Protein AF-A0A2S2QGH4-F1 (afdb_monomer_lite)

Secondary structure (DSSP, 8-state):
---SSTT---S-----SS--GGGTTTS-------GGGHHHHHHHHTS-B-TTS-BSS---------S--S-TT---SS--------S------------GGGSTTHHHHHHHHHHHHHHHHHTTTSPPPHHHHS--TTS--S-SS-GGGG-TT--------------HHHHHHHHHSSS---------------------TTSHHHHHHHHHHHHHHHHHHHHHHHHHHHHHHHHHHTT--------------HHHHHHHHHHHHHHHHHHHSPPSSHHHHHHHHHHHHHHHHHHHHHHHGGGS---TT-TTGGGS---------------TTS--TT------TT-HHHHHHHHHHHHHHHHHHHHHTTS--

Organism: NCBI:txid143950

Sequence (373 aa):
MANAGKDDNGSQFFFTLGSTPELQSKHTIFGKVAGDTIFNLTKLNETLVDKEDKPVYDQKILKTIVLNNPFPDIKPRIEKKIEKIEKTSKKNESIGVKNFKLLSFGEEAEEDEEELIDAVKVFSGRPKSTHDVLKDPQLSSEPAITDDYLKDDIIPTSSSDLTSKINVDDVRSKLSSNGKNKNVTSKPIHQSNEDDSDDYELGKDLKEDKKRKTEEIRKEIKEIKSQLSKKKKDKIKNQDTDDEPSEPKLPIDPLKQQYLENIKFYSSKKHEILKKGSSREDFSLKLLEQFKSKLHSAMQSKDETKSEEDEDDWKSHPLQFEKKDAVLAKDANKKDDDWFEIYDPRSALNKRKRQLNRTDYKQEVLLTKGNDN

pLDDT: mean 70.18, std 19.01, range [26.45, 96.12]

InterPro domains:
  IPR002130 Cyclophilin-type peptidyl-prolyl cis-trans isomerase domain [PF00160] (1-64)
  IPR002130 Cyclophilin-type peptidyl-prolyl cis-trans isomerase domain [PS50072] (1-66)
  IPR029000 Cyclophilin-like domain superfamily [G3DSA:2.40.100.10] (1-78)
  IPR029000 Cyclophilin-like domain superfamily [SSF50891] (1-84)
  IPR044666 Cyclophilin-type peptidyl-prolyl cis-trans isomerase, cyclophilin A-like [PTHR45625] (1-78)

Radius of gyration: 42.7 Å; chains: 1; bounding box: 105×92×94 Å

Foldseek 3Di:
DDAPAPPRDDPDDDDDPDDDPVCPPPDDDDDDDDPVCVVVVVVVVPADADPVRHGPDDDDDPDDDDPDDPDPPDDDPDDPPPPPPPPDDDPPPVPPPPPLVVPPCSVVVVVVVVVVVVVCVVCPPPDDDPCVVDVDPVDDPDDPDDPPVVPPPDDDDDDDDDDDDDDPVVVVVVVVPPPDDDDDDDDDDDDDDDDDDDDDPPCPVVVVVVVVVVVVVVVVVVVVVVVVVVVVVVVVVVPPDPDDDPDDDDPDDVVVVVVVVVVVVVVVVVVVPDDDDPVVVVVVVVVVVVVVVVLVVLCVCPPDDDDPDDPCPVSNDDDDDDPVPPPPPDPPPDQDPPRDDDDDVPDPVNVVVVVVVVVVVVVVVVVVVVPPD

Structure (mmCIF, N/CA/C/O backbone):
data_AF-A0A2S2QGH4-F1
#
_entry.id   AF-A0A2S2QGH4-F1
#
loop_
_atom_site.group_PDB
_atom_site.id
_atom_site.type_symbol
_atom_site.label_atom_id
_atom_site.label_alt_id
_atom_site.label_comp_id
_atom_site.label_asym_id
_atom_site.label_entity_id
_atom_site.label_seq_id
_atom_site.pdbx_PDB_ins_code
_atom_site.Cartn_x
_atom_site.Cartn_y
_atom_site.Cartn_z
_atom_site.occupancy
_atom_site.B_iso_or_equiv
_atom_site.auth_seq_id
_atom_site.auth_comp_id
_atom_site.auth_asym_id
_atom_site.auth_atom_id
_atom_site.pdbx_PDB_model_num
ATOM 1 N N . MET A 1 1 ? 4.553 4.138 -12.097 1.00 94.75 1 MET A N 1
ATOM 2 C CA . MET A 1 1 ? 5.429 4.099 -10.908 1.00 94.75 1 MET A CA 1
ATOM 3 C C . MET A 1 1 ? 5.929 5.504 -10.661 1.00 94.75 1 MET A C 1
ATOM 5 O O . MET A 1 1 ? 6.256 6.178 -11.635 1.00 94.75 1 MET A O 1
ATOM 9 N N . ALA A 1 2 ? 5.929 5.960 -9.410 1.00 94.56 2 ALA A N 1
ATOM 10 C CA . ALA A 1 2 ? 6.547 7.237 -9.067 1.00 94.56 2 ALA A CA 1
ATOM 11 C C . ALA A 1 2 ? 8.074 7.076 -9.110 1.00 94.56 2 ALA A C 1
ATOM 13 O O . ALA A 1 2 ? 8.586 6.038 -8.692 1.00 94.56 2 ALA A O 1
ATOM 14 N N . ASN A 1 3 ? 8.772 8.074 -9.644 1.00 94.56 3 ASN A N 1
ATOM 15 C CA . ASN A 1 3 ? 10.230 8.130 -9.693 1.00 94.56 3 ASN A CA 1
ATOM 16 C C . ASN A 1 3 ? 10.688 9.594 -9.581 1.00 94.56 3 ASN A C 1
ATOM 18 O O . ASN A 1 3 ? 9.937 10.504 -9.943 1.00 94.56 3 ASN A O 1
ATOM 22 N N . ALA A 1 4 ? 11.902 9.823 -9.078 1.00 93.19 4 ALA A N 1
ATOM 23 C CA . ALA A 1 4 ? 12.548 11.140 -9.100 1.00 93.19 4 ALA A CA 1
ATOM 24 C C . ALA A 1 4 ? 13.576 11.274 -10.242 1.00 93.19 4 ALA A C 1
ATOM 26 O O . ALA A 1 4 ? 14.172 12.332 -10.435 1.00 93.19 4 ALA A O 1
ATOM 27 N N . GLY A 1 5 ? 13.786 10.205 -11.016 1.00 90.56 5 GLY A N 1
ATOM 28 C CA . GLY A 1 5 ? 14.756 10.157 -12.101 1.00 90.56 5 GLY A CA 1
ATOM 29 C C . GLY A 1 5 ? 14.768 8.814 -12.829 1.00 90.56 5 GLY A C 1
ATOM 30 O O . GLY A 1 5 ? 13.886 7.969 -12.654 1.00 90.56 5 GLY A O 1
ATOM 31 N N . LYS A 1 6 ? 15.782 8.626 -13.677 1.00 90.50 6 LYS A N 1
ATOM 32 C CA . LYS A 1 6 ? 15.976 7.381 -14.426 1.00 90.50 6 LYS A CA 1
ATOM 33 C C . LYS A 1 6 ? 16.348 6.247 -13.466 1.00 90.50 6 LYS A C 1
ATOM 35 O O . LYS A 1 6 ? 17.192 6.436 -12.600 1.00 90.50 6 LYS A O 1
ATOM 40 N N . ASP A 1 7 ? 15.714 5.091 -13.647 1.00 90.00 7 ASP A N 1
ATOM 41 C CA . ASP A 1 7 ? 15.959 3.857 -12.884 1.00 90.00 7 ASP A CA 1
ATOM 42 C C . ASP A 1 7 ? 15.712 3.952 -11.359 1.00 90.00 7 ASP A C 1
ATOM 44 O O . ASP A 1 7 ? 16.117 3.075 -10.605 1.00 90.00 7 ASP A O 1
ATOM 48 N N . ASP A 1 8 ? 14.949 4.955 -10.908 1.00 94.75 8 ASP A N 1
ATOM 49 C CA . ASP A 1 8 ? 14.580 5.183 -9.499 1.00 94.75 8 ASP A CA 1
ATOM 50 C C . ASP A 1 8 ? 13.169 4.650 -9.165 1.00 94.75 8 ASP A C 1
ATOM 52 O O . ASP A 1 8 ? 12.333 5.307 -8.543 1.00 94.75 8 ASP A O 1
ATOM 56 N N . ASN A 1 9 ? 12.837 3.457 -9.665 1.00 94.19 9 ASN A N 1
ATOM 57 C CA . ASN A 1 9 ? 11.528 2.849 -9.419 1.00 94.19 9 ASN A CA 1
ATOM 58 C C . ASN A 1 9 ? 11.547 2.060 -8.101 1.00 94.19 9 ASN A C 1
ATOM 60 O O . ASN A 1 9 ? 12.068 0.949 -8.041 1.00 94.19 9 ASN A O 1
ATOM 64 N N . GLY A 1 10 ? 10.946 2.629 -7.055 1.00 93.81 10 GLY A N 1
ATOM 65 C CA . GLY A 1 10 ? 10.771 1.974 -5.756 1.00 93.81 10 GLY A CA 1
ATOM 66 C C . GLY A 1 10 ? 9.433 1.238 -5.619 1.00 93.81 10 GLY A C 1
ATOM 67 O O . GLY A 1 10 ? 8.977 0.537 -6.517 1.00 93.81 10 GLY A O 1
ATOM 68 N N . SER A 1 11 ? 8.778 1.415 -4.469 1.00 95.38 11 SER A N 1
ATOM 69 C CA . SER A 1 11 ? 7.430 0.893 -4.183 1.00 95.38 11 SER A CA 1
ATOM 70 C C . SER A 1 11 ? 6.318 1.935 -4.339 1.00 95.38 11 SER A C 1
ATOM 72 O O . SER A 1 11 ? 5.139 1.592 -4.255 1.00 95.38 11 SER A O 1
ATOM 74 N N . GLN A 1 12 ? 6.675 3.205 -4.547 1.00 96.12 12 GLN A N 1
ATOM 75 C CA . GLN A 1 12 ? 5.719 4.300 -4.661 1.00 96.12 12 GLN A CA 1
ATOM 76 C C . GLN A 1 12 ? 5.034 4.287 -6.033 1.00 96.12 12 GLN A C 1
ATOM 78 O O . GLN A 1 12 ? 5.667 4.172 -7.087 1.00 96.12 12 GLN A O 1
ATOM 83 N N . PHE A 1 13 ? 3.715 4.438 -6.030 1.00 96.00 13 PHE A N 1
ATOM 84 C CA . PHE A 1 13 ? 2.899 4.516 -7.235 1.00 96.00 13 PHE A CA 1
ATOM 85 C C . PHE A 1 13 ? 1.815 5.579 -7.064 1.00 96.00 13 PHE A C 1
ATOM 87 O O . PHE A 1 13 ? 1.496 5.984 -5.950 1.00 96.00 13 PHE A O 1
ATOM 94 N N . PHE A 1 14 ? 1.252 6.019 -8.184 1.00 94.62 14 PHE A N 1
ATOM 95 C CA . PHE A 1 14 ? 0.172 6.996 -8.229 1.00 94.62 14 PHE A CA 1
ATOM 96 C C . PHE A 1 14 ? -0.903 6.534 -9.213 1.00 94.62 14 PHE A C 1
ATOM 98 O O . PHE A 1 14 ? -0.640 5.710 -10.095 1.00 94.62 14 PHE A O 1
ATOM 105 N N . PHE A 1 15 ? -2.108 7.076 -9.056 1.00 94.94 15 PHE A N 1
ATOM 106 C CA . PHE A 1 15 ? -3.214 6.888 -9.986 1.00 94.94 15 PHE A CA 1
ATOM 107 C C . PHE A 1 15 ? -3.358 8.130 -10.858 1.00 94.94 15 PHE A C 1
ATOM 109 O O . PHE A 1 15 ? -3.267 9.254 -10.374 1.00 94.94 15 PHE A O 1
ATOM 116 N N . THR A 1 16 ? -3.602 7.930 -12.147 1.00 94.31 16 THR A N 1
ATOM 117 C CA . THR A 1 16 ? -3.929 9.018 -13.069 1.00 94.31 16 THR A CA 1
ATOM 118 C C . THR A 1 16 ? -5.426 9.288 -13.012 1.00 94.31 16 THR A C 1
ATOM 120 O O . THR A 1 16 ? -6.222 8.394 -13.300 1.00 94.31 16 THR A O 1
ATOM 123 N N . LEU A 1 17 ? -5.806 10.513 -12.658 1.00 91.69 17 LEU A N 1
ATOM 124 C CA . LEU A 1 17 ? -7.207 10.950 -12.609 1.00 91.69 17 LEU A CA 1
ATOM 125 C C . LEU A 1 17 ? -7.717 11.475 -13.960 1.00 91.69 17 LEU A C 1
ATOM 127 O O . LEU A 1 17 ? -8.920 11.573 -14.175 1.00 91.69 17 LEU A O 1
ATOM 131 N N . GLY A 1 18 ? -6.798 11.798 -14.869 1.00 91.69 18 GLY A N 1
ATOM 132 C CA . GLY A 1 18 ? -7.088 12.322 -16.197 1.00 91.69 18 GLY A CA 1
ATOM 133 C C . GLY A 1 18 ? -5.975 11.998 -17.189 1.00 91.69 18 GLY A C 1
ATOM 134 O O . GLY A 1 18 ? -5.052 11.241 -16.884 1.00 91.69 18 GLY A O 1
ATOM 135 N N . SER A 1 19 ? -6.080 12.571 -18.387 1.00 94.50 19 SER A N 1
ATOM 136 C CA . SER A 1 19 ? -5.075 12.416 -19.442 1.00 94.50 19 SER A CA 1
ATOM 137 C C . SER A 1 19 ? -3.825 13.234 -19.119 1.00 94.50 19 SER A C 1
ATOM 139 O O . SER A 1 19 ? -3.913 14.454 -19.018 1.00 94.50 19 SER A O 1
ATOM 141 N N . THR A 1 20 ? -2.674 12.570 -19.014 1.00 94.19 20 THR A N 1
ATOM 142 C CA . THR A 1 20 ? -1.386 13.175 -18.632 1.00 94.19 20 THR A CA 1
ATOM 143 C C . THR A 1 20 ? -0.282 12.849 -19.654 1.00 94.19 20 THR A C 1
ATOM 145 O O . THR A 1 20 ? 0.589 12.005 -19.407 1.00 94.19 20 THR A O 1
ATOM 148 N N . PRO A 1 21 ? -0.301 13.469 -20.852 1.00 94.56 21 PRO A N 1
ATOM 149 C CA . PRO A 1 21 ? 0.701 13.219 -21.895 1.00 94.56 21 PRO A CA 1
ATOM 150 C C . PRO A 1 21 ? 2.137 13.577 -21.470 1.00 94.56 21 PRO A C 1
ATOM 152 O O . PRO A 1 21 ? 3.098 13.011 -21.985 1.00 94.56 21 PRO A O 1
ATOM 155 N N . GLU A 1 22 ? 2.308 14.478 -20.506 1.00 94.56 22 GLU A N 1
ATOM 156 C CA . GLU A 1 22 ? 3.596 14.930 -19.974 1.00 94.56 22 GLU A CA 1
ATOM 157 C C . GLU A 1 22 ? 4.363 13.864 -19.178 1.00 94.56 22 GLU A C 1
ATOM 159 O O . GLU A 1 22 ? 5.584 13.984 -19.006 1.00 94.56 22 GLU A O 1
ATOM 164 N N . LEU A 1 23 ? 3.657 12.831 -18.707 1.00 93.62 23 LEU A N 1
ATOM 165 C CA . LEU A 1 23 ? 4.209 11.699 -17.959 1.00 93.62 23 LEU A CA 1
ATOM 166 C C . LEU A 1 23 ? 4.619 10.536 -18.877 1.00 93.62 23 LEU A C 1
ATOM 168 O O . LEU A 1 23 ? 5.265 9.583 -18.423 1.00 93.62 23 LEU A O 1
ATOM 172 N N . GLN A 1 24 ? 4.278 10.621 -20.167 1.00 91.88 24 GLN A N 1
ATOM 173 C CA . GLN A 1 24 ? 4.574 9.588 -21.149 1.00 91.88 24 GLN A CA 1
ATOM 174 C C . GLN A 1 24 ? 6.086 9.392 -21.294 1.00 91.88 24 GLN A C 1
ATOM 176 O O . GLN A 1 24 ? 6.861 10.348 -21.321 1.00 91.88 24 GLN A O 1
ATOM 181 N N . SER A 1 25 ? 6.511 8.129 -21.363 1.00 91.94 25 SER A N 1
ATOM 182 C CA . SER A 1 25 ? 7.923 7.718 -21.453 1.00 91.94 25 SER A CA 1
ATOM 183 C C . SER A 1 25 ? 8.813 8.117 -20.263 1.00 91.94 25 SER A C 1
ATOM 185 O O . SER A 1 25 ? 10.014 7.857 -20.302 1.00 91.94 25 SER A O 1
ATOM 187 N N . LYS A 1 26 ? 8.255 8.706 -19.195 1.00 92.94 26 LYS A N 1
ATOM 188 C CA . LYS A 1 26 ? 8.980 9.035 -17.953 1.00 92.94 26 LYS A CA 1
ATOM 189 C C . LYS A 1 26 ? 8.671 8.062 -16.823 1.00 92.94 26 LYS A C 1
ATOM 191 O O . LYS A 1 26 ? 9.571 7.659 -16.092 1.00 92.94 26 LYS A O 1
ATOM 196 N N . HIS A 1 27 ? 7.405 7.671 -16.697 1.00 94.69 27 HIS A N 1
ATOM 197 C CA . HIS A 1 27 ? 6.932 6.778 -15.644 1.00 94.69 27 HIS A CA 1
ATOM 198 C C . HIS A 1 27 ? 6.470 5.441 -16.223 1.00 94.69 27 HIS A C 1
ATOM 200 O O . HIS A 1 27 ? 5.746 5.391 -17.216 1.00 94.69 27 HIS A O 1
ATOM 206 N N . THR A 1 28 ? 6.833 4.340 -15.565 1.00 94.81 28 THR A N 1
ATOM 207 C CA . THR A 1 28 ? 6.416 2.997 -15.991 1.00 94.81 28 THR A CA 1
ATOM 208 C C . THR A 1 28 ? 4.947 2.743 -15.655 1.00 94.81 28 THR A C 1
ATOM 210 O O . THR A 1 28 ? 4.549 2.820 -14.486 1.00 94.81 28 THR A O 1
ATOM 213 N N . ILE A 1 29 ? 4.149 2.390 -16.664 1.00 94.94 29 ILE A N 1
ATOM 214 C CA . ILE A 1 29 ? 2.755 1.955 -16.511 1.00 94.94 29 ILE A CA 1
ATOM 215 C C . ILE A 1 29 ? 2.744 0.434 -16.328 1.00 94.94 29 ILE A C 1
ATOM 217 O O . ILE A 1 29 ? 3.241 -0.291 -17.183 1.00 94.94 29 ILE A O 1
ATOM 221 N N . PHE A 1 30 ? 2.179 -0.049 -15.218 1.00 94.75 30 PHE A N 1
ATOM 222 C CA . PHE A 1 30 ? 2.146 -1.483 -14.883 1.00 94.75 30 PHE A CA 1
ATOM 223 C C . PHE A 1 30 ? 0.729 -2.065 -14.774 1.00 94.75 30 PHE A C 1
ATOM 225 O O . PHE A 1 30 ? 0.571 -3.271 -14.609 1.00 94.75 30 PHE A O 1
ATOM 232 N N . GLY A 1 31 ? -0.316 -1.240 -14.854 1.00 94.81 31 GLY A N 1
ATOM 233 C CA . GLY A 1 31 ? -1.688 -1.713 -14.719 1.00 94.81 31 GLY A CA 1
ATOM 234 C C . GLY A 1 31 ? -2.727 -0.629 -14.967 1.00 94.81 31 GLY A C 1
ATOM 235 O O . GLY A 1 31 ? -2.404 0.551 -15.081 1.00 94.81 31 GLY A O 1
ATOM 236 N N . LYS A 1 32 ? -3.988 -1.059 -15.040 1.00 95.12 32 LYS A N 1
ATOM 237 C CA . LYS A 1 32 ? -5.173 -0.204 -15.149 1.00 95.12 32 LYS A CA 1
ATOM 238 C C . LYS A 1 32 ? -6.206 -0.626 -14.112 1.00 95.12 32 LYS A C 1
ATOM 240 O O . LYS A 1 32 ? -6.274 -1.801 -13.753 1.00 95.12 32 LYS A O 1
ATOM 245 N N . VAL A 1 33 ? -7.011 0.322 -13.652 1.00 94.69 33 VAL A N 1
ATOM 246 C CA . VAL A 1 33 ? -8.122 0.036 -12.738 1.00 94.69 33 VAL A CA 1
ATOM 247 C C . VAL A 1 33 ? -9.325 -0.472 -13.534 1.00 94.69 33 VAL A C 1
ATOM 249 O O . VAL A 1 33 ? -9.545 -0.057 -14.673 1.00 94.69 33 VAL A O 1
ATOM 252 N N . ALA A 1 34 ? -10.061 -1.427 -12.965 1.00 94.25 34 ALA A N 1
ATOM 253 C CA . ALA A 1 34 ? -11.263 -1.974 -13.585 1.00 94.25 34 ALA A CA 1
ATOM 254 C C . ALA A 1 34 ? -12.388 -0.926 -13.608 1.00 94.25 34 ALA A C 1
ATOM 256 O O . ALA A 1 34 ? -12.494 -0.110 -12.694 1.00 94.25 34 ALA A O 1
ATOM 257 N N . GLY A 1 35 ? -13.239 -0.968 -14.639 1.00 91.50 35 GLY A N 1
ATOM 258 C CA . GLY A 1 35 ? -14.317 0.011 -14.822 1.00 91.50 35 GLY A CA 1
ATOM 259 C C . GLY A 1 35 ? -15.245 0.106 -13.610 1.00 91.50 35 GLY A C 1
ATOM 260 O O . GLY A 1 35 ? -15.511 1.201 -13.128 1.00 91.50 35 GLY A O 1
ATOM 261 N N . ASP A 1 36 ? -15.635 -1.033 -13.041 1.00 94.25 36 ASP A N 1
ATOM 262 C CA . ASP A 1 36 ? -16.585 -1.086 -11.922 1.00 94.25 36 ASP A CA 1
ATOM 263 C C . ASP A 1 36 ? -16.054 -0.424 -10.639 1.00 94.25 36 ASP A C 1
ATOM 265 O O . ASP A 1 36 ? -16.826 0.045 -9.805 1.00 94.25 36 ASP A O 1
ATOM 269 N N . THR A 1 37 ? -14.728 -0.356 -10.467 1.00 94.50 37 THR A N 1
ATOM 270 C CA . THR A 1 37 ? -14.084 0.203 -9.268 1.00 94.50 37 THR A CA 1
ATOM 271 C C . THR A 1 37 ? -13.515 1.604 -9.475 1.00 94.50 37 THR A C 1
ATOM 273 O O . THR A 1 37 ? -12.946 2.166 -8.536 1.00 94.50 37 THR A O 1
ATOM 276 N N . ILE A 1 38 ? -13.701 2.210 -10.653 1.00 94.12 38 ILE A N 1
ATOM 277 C CA . ILE A 1 38 ? -13.136 3.527 -10.974 1.00 94.12 38 ILE A CA 1
ATOM 278 C C . ILE A 1 38 ? -13.708 4.649 -10.100 1.00 94.12 38 ILE A C 1
ATOM 280 O O . ILE A 1 38 ? -12.975 5.543 -9.687 1.00 94.12 38 ILE A O 1
ATOM 284 N N . PHE A 1 39 ? -14.985 4.554 -9.719 1.00 93.75 39 PHE A N 1
ATOM 285 C CA . PHE A 1 39 ? -15.646 5.538 -8.857 1.00 93.75 39 PHE A CA 1
ATOM 286 C C . PHE A 1 39 ? -14.995 5.648 -7.473 1.00 93.75 39 PHE A C 1
ATOM 288 O O . PHE A 1 39 ? -15.009 6.716 -6.862 1.00 93.75 39 PHE A O 1
ATOM 295 N N . ASN A 1 40 ? -14.367 4.571 -6.986 1.00 93.25 40 ASN A N 1
ATOM 296 C CA . ASN A 1 40 ? -13.628 4.611 -5.727 1.00 93.25 40 ASN A CA 1
ATOM 297 C C . ASN A 1 40 ? -12.406 5.532 -5.829 1.00 93.25 40 ASN A C 1
ATOM 299 O O . ASN A 1 40 ? -12.097 6.216 -4.860 1.00 93.25 40 ASN A O 1
ATOM 303 N N . LEU A 1 41 ? -11.743 5.595 -6.990 1.00 92.44 41 LEU A N 1
ATOM 304 C CA . LEU A 1 41 ? -10.639 6.531 -7.217 1.00 92.44 41 LEU A CA 1
ATOM 305 C C . LEU A 1 41 ? -11.128 7.977 -7.273 1.00 92.44 41 LEU A C 1
ATOM 307 O O . LEU A 1 41 ? -10.509 8.845 -6.667 1.00 92.44 41 LEU A O 1
ATOM 311 N N . THR A 1 42 ? -12.251 8.236 -7.947 1.00 91.81 42 THR A N 1
ATOM 312 C CA . THR A 1 42 ? -12.860 9.574 -7.978 1.00 91.81 42 THR A CA 1
ATOM 313 C C . THR A 1 42 ? -13.174 10.057 -6.564 1.00 91.81 42 THR A C 1
ATOM 315 O O . THR A 1 42 ? -12.835 11.179 -6.207 1.00 91.81 42 THR A O 1
ATOM 318 N N . LYS A 1 43 ? -13.698 9.172 -5.711 1.00 91.94 43 LYS A N 1
ATOM 319 C CA . LYS A 1 43 ? -13.951 9.475 -4.300 1.00 91.94 43 LYS A CA 1
ATOM 320 C C . LYS A 1 43 ? -12.676 9.763 -3.495 1.00 91.94 43 LYS A C 1
ATOM 322 O O . LYS A 1 43 ? -12.722 10.570 -2.572 1.00 91.94 43 LYS A O 1
ATOM 327 N N . LEU A 1 44 ? -11.547 9.123 -3.817 1.00 91.06 44 LEU A N 1
ATOM 328 C CA . LEU A 1 44 ? -10.258 9.445 -3.184 1.00 91.06 44 LEU A CA 1
ATOM 329 C C . LEU A 1 44 ? -9.761 10.843 -3.580 1.00 91.06 44 LEU A C 1
ATOM 331 O O . LEU A 1 44 ? -9.080 11.476 -2.782 1.00 91.06 44 LEU A O 1
ATOM 335 N N . ASN A 1 45 ? -10.119 11.331 -4.771 1.00 90.00 45 ASN A N 1
ATOM 336 C CA . ASN A 1 45 ? -9.767 12.676 -5.230 1.00 90.00 45 ASN A CA 1
ATOM 337 C C . ASN A 1 45 ? -10.607 13.782 -4.565 1.00 90.00 45 ASN A C 1
ATOM 339 O O . ASN A 1 45 ? -10.138 14.898 -4.394 1.00 90.00 45 ASN A O 1
ATOM 343 N N . GLU A 1 46 ? -11.843 13.486 -4.162 1.00 90.69 46 GLU A N 1
ATOM 344 C CA . GLU A 1 46 ? -12.759 14.459 -3.541 1.00 90.69 46 GLU A CA 1
ATOM 345 C C . GLU A 1 46 ? -12.413 14.810 -2.080 1.00 90.69 46 GLU A C 1
ATOM 347 O O . GLU A 1 46 ? -13.154 15.536 -1.415 1.00 90.69 46 GLU A O 1
ATOM 352 N N . THR A 1 47 ? -11.312 14.293 -1.530 1.00 89.94 47 THR A N 1
ATOM 353 C CA . THR A 1 47 ? -10.928 14.603 -0.150 1.00 89.94 47 THR A CA 1
ATOM 354 C C . THR A 1 47 ? -10.333 15.990 0.002 1.00 89.94 47 THR A C 1
ATOM 356 O O . THR A 1 47 ? -9.642 16.482 -0.879 1.00 89.94 47 THR A O 1
ATOM 359 N N . LEU A 1 48 ? -10.558 16.600 1.168 1.00 92.75 48 LEU A N 1
ATOM 360 C CA . LEU A 1 48 ? -9.952 17.879 1.529 1.00 92.75 48 LEU A CA 1
ATOM 361 C C . LEU A 1 48 ? -8.431 17.737 1.635 1.00 92.75 48 LEU A C 1
ATOM 363 O O . LEU A 1 48 ? -7.940 16.824 2.305 1.00 92.75 48 LEU A O 1
ATOM 367 N N . VAL A 1 49 ? -7.712 18.661 1.006 1.00 93.69 49 VAL A N 1
ATOM 368 C CA . VAL A 1 49 ? -6.250 18.677 0.902 1.00 93.69 49 VAL A CA 1
ATOM 369 C C . VAL A 1 49 ? -5.705 19.952 1.555 1.00 93.69 49 VAL A C 1
ATOM 371 O O . VAL A 1 49 ? -6.355 20.998 1.517 1.00 93.69 49 VAL A O 1
ATOM 374 N N . ASP A 1 50 ? -4.547 19.849 2.201 1.00 92.62 50 ASP A N 1
ATOM 375 C CA . ASP A 1 50 ? -3.812 20.971 2.792 1.00 92.62 50 ASP A CA 1
ATOM 376 C C . ASP A 1 50 ? -2.906 21.673 1.754 1.00 92.62 50 ASP A C 1
ATOM 378 O O . ASP A 1 50 ? -2.830 21.275 0.595 1.00 92.62 50 ASP A O 1
ATOM 382 N N . LYS A 1 51 ? -2.179 22.717 2.160 1.00 93.25 51 LYS A N 1
ATOM 383 C CA . LYS A 1 51 ? -1.293 23.520 1.294 1.00 93.25 51 LYS A CA 1
ATOM 384 C C . LYS A 1 51 ? -0.111 22.753 0.689 1.00 93.25 51 LYS A C 1
ATOM 386 O O . LYS A 1 51 ? 0.499 23.250 -0.250 1.00 93.25 51 LYS A O 1
ATOM 391 N N . GLU A 1 52 ? 0.225 21.588 1.234 1.00 92.94 52 GLU A N 1
ATOM 392 C CA . GLU A 1 52 ? 1.319 20.718 0.770 1.00 92.94 52 GLU A CA 1
ATOM 393 C C . GLU A 1 52 ? 0.810 19.532 -0.072 1.00 92.94 52 GLU A C 1
ATOM 395 O O . GLU A 1 52 ? 1.462 18.493 -0.140 1.00 92.94 52 GLU A O 1
ATOM 400 N N . ASP A 1 53 ? -0.390 19.640 -0.652 1.00 89.12 53 ASP A N 1
ATOM 401 C CA . ASP A 1 53 ? -1.051 18.575 -1.421 1.00 89.12 53 ASP A CA 1
ATOM 402 C C . ASP A 1 53 ? -1.276 17.266 -0.634 1.00 89.12 53 ASP A C 1
ATOM 404 O O . ASP A 1 53 ? -1.489 16.186 -1.193 1.00 89.12 53 ASP A O 1
ATOM 408 N N . LYS A 1 54 ? -1.277 17.355 0.702 1.00 92.19 54 LYS A N 1
ATOM 409 C CA . LYS A 1 54 ? -1.540 16.229 1.599 1.00 92.19 54 LYS A CA 1
ATOM 410 C C . LYS A 1 54 ? -3.007 16.210 2.045 1.00 92.19 54 LYS A C 1
ATOM 412 O O . LYS A 1 54 ? -3.502 17.238 2.510 1.00 92.19 54 LYS A O 1
ATOM 417 N N . PRO A 1 55 ? -3.714 15.067 1.972 1.00 93.75 55 PRO A N 1
ATOM 418 C CA . PRO A 1 55 ? -5.072 14.964 2.493 1.00 93.75 55 PRO A CA 1
ATOM 419 C C . PRO A 1 55 ? -5.140 15.308 3.985 1.00 93.75 55 PRO A C 1
ATOM 421 O O . PRO A 1 55 ? -4.335 14.824 4.778 1.00 93.75 55 PRO A O 1
ATOM 424 N N . VAL A 1 56 ? -6.148 16.086 4.388 1.00 93.44 56 VAL A N 1
ATOM 425 C CA . VAL A 1 56 ? -6.435 16.377 5.808 1.00 93.44 56 VAL A CA 1
ATOM 426 C C . VAL A 1 56 ? -6.750 15.083 6.566 1.00 93.44 56 VAL A C 1
ATOM 428 O O . VAL A 1 56 ? -6.399 14.926 7.735 1.00 93.44 56 VAL A O 1
ATOM 431 N N . TYR A 1 57 ? -7.398 14.139 5.880 1.00 91.69 57 TYR A N 1
ATOM 432 C CA . TYR A 1 57 ? -7.686 12.803 6.385 1.00 91.69 57 TYR A CA 1
ATOM 433 C C . TYR A 1 57 ? -6.951 11.756 5.550 1.00 91.69 57 TYR A C 1
ATOM 435 O O . TYR A 1 57 ? -7.317 11.490 4.405 1.00 91.69 57 TYR A O 1
ATOM 443 N N . ASP A 1 58 ? -5.936 11.136 6.151 1.00 89.94 58 ASP A N 1
ATOM 444 C CA . ASP A 1 58 ? -5.099 10.139 5.487 1.00 89.94 58 ASP A CA 1
ATOM 445 C C . ASP A 1 58 ? -5.901 8.894 5.068 1.00 89.94 58 ASP A C 1
ATOM 447 O O . ASP A 1 58 ? -6.501 8.190 5.889 1.00 89.94 58 ASP A O 1
ATOM 451 N N . GLN A 1 59 ? -5.838 8.567 3.779 1.00 90.88 59 GLN A N 1
ATOM 452 C CA . GLN A 1 59 ? -6.411 7.352 3.205 1.00 90.88 59 GLN A CA 1
ATOM 453 C C . GLN A 1 59 ? -5.393 6.209 3.306 1.00 90.88 59 GLN A C 1
ATOM 455 O O . GLN A 1 59 ? -4.234 6.357 2.922 1.00 90.88 59 GLN A O 1
ATOM 460 N N . LYS A 1 60 ? -5.812 5.046 3.819 1.00 94.00 60 LYS A N 1
ATOM 461 C CA . LYS A 1 60 ? -4.919 3.897 4.050 1.00 94.00 60 LYS A CA 1
ATOM 462 C C . LYS A 1 60 ? -5.390 2.658 3.302 1.00 94.00 60 LYS A C 1
ATOM 464 O O . LYS A 1 60 ? -6.574 2.327 3.305 1.00 94.00 60 LYS A O 1
ATOM 469 N N . ILE A 1 61 ? -4.439 1.924 2.727 1.00 95.25 61 ILE A N 1
ATOM 470 C CA . ILE A 1 61 ? -4.686 0.599 2.152 1.00 95.25 61 ILE A CA 1
ATOM 471 C C . ILE A 1 61 ? -4.732 -0.411 3.300 1.00 95.25 61 ILE A C 1
ATOM 473 O O . ILE A 1 61 ? -3.725 -0.660 3.957 1.00 95.25 61 ILE A O 1
ATOM 477 N N . LEU A 1 62 ? -5.907 -0.988 3.551 1.00 94.44 62 LEU A N 1
ATOM 478 C CA . LEU A 1 62 ? -6.109 -1.917 4.669 1.00 94.44 62 LEU A CA 1
ATOM 479 C C . LEU A 1 62 ? -5.613 -3.331 4.353 1.00 94.44 62 LEU A C 1
ATOM 481 O O . LEU A 1 62 ? -4.978 -3.983 5.179 1.00 94.44 62 LEU A O 1
ATOM 485 N N . LYS A 1 63 ? -5.932 -3.824 3.155 1.00 95.12 63 LYS A N 1
ATOM 486 C CA . LYS A 1 63 ? -5.638 -5.190 2.726 1.00 95.12 63 LYS A CA 1
ATOM 487 C C . LYS A 1 63 ? -5.450 -5.230 1.217 1.00 95.12 63 LYS A C 1
ATOM 489 O O . LYS A 1 63 ? -6.173 -4.561 0.485 1.00 95.12 63 LYS A O 1
ATOM 494 N N . THR A 1 64 ? -4.521 -6.063 0.768 1.00 94.38 64 THR A N 1
ATOM 495 C CA . THR A 1 64 ? -4.296 -6.373 -0.644 1.00 94.38 64 THR A CA 1
ATOM 496 C C . THR A 1 64 ? -4.561 -7.855 -0.887 1.00 94.38 64 THR A C 1
ATOM 498 O O . THR A 1 64 ? -4.265 -8.702 -0.042 1.00 94.38 64 THR A O 1
ATOM 501 N N . ILE A 1 65 ? -5.185 -8.171 -2.020 1.00 94.44 65 ILE A N 1
ATOM 502 C CA . ILE A 1 65 ? -5.483 -9.541 -2.447 1.00 94.44 65 ILE A CA 1
ATOM 503 C C . ILE A 1 65 ? -5.050 -9.649 -3.904 1.00 94.44 65 ILE A C 1
ATOM 505 O O . ILE A 1 65 ? -5.478 -8.851 -4.736 1.00 94.44 65 ILE A O 1
ATOM 509 N N . VAL A 1 66 ? -4.193 -10.623 -4.203 1.00 94.31 66 VAL A N 1
ATOM 510 C CA . VAL A 1 66 ? -3.794 -10.940 -5.577 1.00 94.31 66 VAL A CA 1
ATOM 511 C C . VAL A 1 66 ? -4.794 -11.955 -6.116 1.00 94.31 66 VAL A C 1
ATOM 513 O O . VAL A 1 66 ? -4.846 -13.077 -5.623 1.00 94.31 66 VAL A O 1
ATOM 516 N N . LEU A 1 67 ? -5.621 -11.547 -7.081 1.00 93.38 67 LEU A N 1
ATOM 517 C CA . LEU A 1 67 ? -6.659 -12.414 -7.655 1.00 93.38 67 LEU A CA 1
ATOM 518 C C . LEU A 1 67 ? -6.063 -13.488 -8.568 1.00 93.38 67 LEU A C 1
ATOM 520 O O . LEU A 1 67 ? -6.445 -14.649 -8.495 1.00 93.38 67 LEU A O 1
ATOM 524 N N . ASN A 1 68 ? -5.118 -13.088 -9.418 1.00 94.31 68 ASN A N 1
ATOM 525 C CA . ASN A 1 68 ? -4.416 -13.971 -10.335 1.00 94.31 68 ASN A CA 1
ATOM 526 C C . ASN A 1 68 ? -2.930 -13.602 -10.330 1.00 94.31 68 ASN A C 1
ATOM 528 O O . ASN A 1 68 ? -2.585 -12.466 -10.661 1.00 94.31 68 ASN A O 1
ATOM 532 N N . ASN A 1 69 ? -2.068 -14.534 -9.919 1.00 94.75 69 ASN A N 1
ATOM 533 C CA . ASN A 1 69 ? -0.621 -14.342 -9.929 1.00 94.75 69 ASN A CA 1
ATOM 534 C C . ASN A 1 69 ? -0.014 -15.059 -11.152 1.00 94.75 69 ASN A C 1
ATOM 536 O O . ASN A 1 69 ? 0.040 -16.288 -11.145 1.00 94.75 69 ASN A O 1
ATOM 540 N N . PRO A 1 70 ? 0.463 -14.330 -12.179 1.00 95.56 70 PRO A N 1
ATOM 541 C CA . PRO A 1 70 ? 1.066 -14.939 -13.364 1.00 95.56 70 PRO A CA 1
ATOM 542 C C . PRO A 1 70 ? 2.486 -15.479 -13.123 1.00 95.56 70 PRO A C 1
ATOM 544 O O . PRO A 1 70 ? 3.005 -16.198 -13.972 1.00 95.56 70 PRO A O 1
ATOM 547 N N . PHE A 1 71 ? 3.118 -15.144 -11.994 1.00 94.56 71 PHE A N 1
ATOM 548 C CA . PHE A 1 71 ? 4.497 -15.522 -11.688 1.00 94.56 71 PHE A CA 1
ATOM 549 C C . PHE A 1 71 ? 4.541 -16.563 -10.556 1.00 94.56 71 PHE A C 1
ATOM 551 O O . PHE A 1 71 ? 4.302 -16.219 -9.392 1.00 94.56 71 PHE A O 1
ATOM 558 N N . PRO A 1 72 ? 4.832 -17.841 -10.865 1.00 92.00 72 PRO A N 1
ATOM 559 C CA . PRO A 1 72 ? 4.828 -18.921 -9.874 1.00 92.00 72 PRO A CA 1
ATOM 560 C C . PRO A 1 72 ? 6.045 -18.903 -8.932 1.00 92.00 72 PRO A C 1
ATOM 562 O O . PRO A 1 72 ? 6.040 -19.565 -7.899 1.00 92.00 72 PRO A O 1
ATOM 565 N N . ASP A 1 73 ? 7.093 -18.166 -9.280 1.00 94.44 73 ASP A N 1
ATOM 566 C CA . ASP A 1 73 ? 8.384 -18.106 -8.595 1.00 94.44 73 ASP A CA 1
ATOM 567 C C . ASP A 1 73 ? 8.501 -16.958 -7.577 1.00 94.44 73 ASP A C 1
ATOM 569 O O . ASP A 1 73 ? 9.449 -16.930 -6.788 1.00 94.44 73 ASP A O 1
ATOM 573 N N . ILE A 1 74 ? 7.533 -16.035 -7.533 1.00 92.38 74 ILE A N 1
ATOM 574 C CA . ILE A 1 74 ? 7.518 -14.943 -6.554 1.00 92.38 74 ILE A CA 1
ATOM 575 C C . ILE A 1 74 ? 7.260 -15.507 -5.155 1.00 92.38 74 ILE A C 1
ATOM 577 O O . ILE A 1 74 ? 6.142 -15.895 -4.810 1.00 92.38 74 ILE A O 1
ATOM 581 N N . LYS A 1 75 ? 8.295 -15.483 -4.312 1.00 89.69 75 LYS A N 1
ATOM 582 C CA . LYS A 1 75 ? 8.202 -15.820 -2.887 1.00 89.69 75 LYS A CA 1
ATOM 583 C C . LYS A 1 75 ? 8.230 -14.543 -2.037 1.00 89.69 75 LYS A C 1
ATOM 585 O O . LYS A 1 75 ? 9.136 -13.723 -2.211 1.00 89.69 75 LYS A O 1
ATOM 590 N N . PRO A 1 76 ? 7.263 -14.330 -1.123 1.00 90.75 76 PRO A N 1
ATOM 591 C CA . PRO A 1 76 ? 7.283 -13.174 -0.236 1.00 90.75 76 PRO A CA 1
ATOM 592 C C . PRO A 1 76 ? 8.498 -13.245 0.696 1.00 90.75 76 PRO A C 1
ATOM 594 O O . PRO A 1 76 ? 8.773 -14.283 1.286 1.00 90.75 76 PRO A O 1
ATOM 597 N N . ARG A 1 77 ? 9.209 -12.122 0.861 1.00 89.12 77 ARG A N 1
ATOM 598 C CA . ARG A 1 77 ? 10.427 -12.048 1.694 1.00 89.12 77 ARG A CA 1
ATOM 599 C C . ARG A 1 77 ? 10.182 -12.448 3.154 1.00 89.12 77 ARG A C 1
ATOM 601 O O . ARG A 1 77 ? 11.070 -12.989 3.797 1.00 89.12 77 ARG A O 1
ATOM 608 N N . ILE A 1 78 ? 9.000 -12.133 3.675 1.00 83.88 78 ILE A N 1
ATOM 609 C CA . ILE A 1 78 ? 8.575 -12.501 5.023 1.00 83.88 78 ILE A CA 1
ATOM 610 C C . ILE A 1 78 ? 7.323 -13.348 4.854 1.00 83.88 78 ILE A C 1
ATOM 612 O O . ILE A 1 78 ? 6.267 -12.837 4.468 1.00 83.88 78 ILE A O 1
ATOM 616 N N . GLU A 1 79 ? 7.438 -14.638 5.145 1.00 73.12 79 GLU A N 1
ATOM 617 C CA . GLU A 1 79 ? 6.280 -15.500 5.324 1.00 73.12 79 GLU A CA 1
ATOM 618 C C . GLU A 1 79 ? 5.564 -15.021 6.584 1.00 73.12 79 GLU A C 1
ATOM 620 O O . GLU A 1 79 ? 5.960 -15.318 7.712 1.00 73.12 79 GLU A O 1
ATOM 625 N N . LYS A 1 80 ? 4.524 -14.198 6.411 1.00 67.25 80 LYS A N 1
ATOM 626 C CA . LYS A 1 80 ? 3.602 -13.931 7.510 1.00 67.25 80 LYS A CA 1
ATOM 627 C C . LYS A 1 80 ? 3.079 -15.298 7.931 1.00 67.25 80 LYS A C 1
ATOM 629 O O . LYS A 1 80 ? 2.351 -15.917 7.159 1.00 67.25 80 LYS A O 1
ATOM 634 N N . LYS A 1 81 ? 3.457 -15.767 9.125 1.00 56.84 81 LYS A N 1
ATOM 635 C CA . LYS A 1 81 ? 2.757 -16.861 9.796 1.00 56.84 81 LYS A CA 1
ATOM 636 C C . LYS A 1 81 ? 1.315 -16.398 9.925 1.00 56.84 81 LYS A C 1
ATOM 638 O O . LYS A 1 81 ? 0.979 -15.599 10.793 1.00 56.84 81 LYS A O 1
ATOM 643 N N . ILE A 1 82 ? 0.487 -16.803 8.969 1.00 58.41 82 ILE A N 1
ATOM 644 C CA . ILE A 1 82 ? -0.951 -16.665 9.075 1.00 58.41 82 ILE A CA 1
ATOM 645 C C . ILE A 1 82 ? -1.300 -17.689 10.141 1.00 58.41 82 ILE A C 1
ATOM 647 O O . ILE A 1 82 ? -1.504 -18.864 9.842 1.00 58.41 82 ILE A O 1
ATOM 651 N N . GLU A 1 83 ? -1.300 -17.259 11.401 1.00 55.12 83 GLU A N 1
ATOM 652 C CA . GLU A 1 83 ? -2.142 -17.907 12.387 1.00 55.12 83 GLU A CA 1
ATOM 653 C C . GLU A 1 83 ? -3.524 -17.926 11.750 1.00 55.12 83 GLU A C 1
ATOM 655 O O . GLU A 1 83 ? -4.132 -16.882 11.487 1.00 55.12 83 GLU A O 1
ATOM 660 N N . LYS A 1 84 ? -3.955 -19.122 11.349 1.00 45.00 84 LYS A N 1
ATOM 661 C CA . LYS A 1 84 ? -5.322 -19.356 10.934 1.00 45.00 84 LYS A CA 1
ATOM 662 C C . LYS A 1 84 ? -6.164 -18.987 12.146 1.00 45.00 84 LYS A C 1
ATOM 664 O O . LYS A 1 84 ? -6.375 -19.799 13.036 1.00 45.00 84 LYS A O 1
ATOM 669 N N . ILE A 1 85 ? -6.635 -17.746 12.180 1.00 47.66 85 ILE A N 1
ATOM 670 C CA . ILE A 1 85 ? -7.827 -17.376 12.925 1.00 47.66 85 ILE A CA 1
ATOM 671 C C . ILE A 1 85 ? -8.950 -18.065 12.158 1.00 47.66 85 ILE A C 1
ATOM 673 O O . ILE A 1 85 ? -9.614 -17.479 11.299 1.00 47.66 85 ILE A O 1
ATOM 677 N N . GLU A 1 86 ? -9.072 -19.371 12.379 1.00 43.53 86 GLU A N 1
ATOM 678 C CA . GLU A 1 86 ? -10.265 -20.101 12.025 1.00 43.53 86 GLU A CA 1
ATOM 679 C C . GLU A 1 86 ? -11.407 -19.363 12.711 1.00 43.53 86 GLU A C 1
ATOM 681 O O . GLU A 1 86 ? -11.404 -19.114 13.918 1.00 43.53 86 GLU A O 1
ATOM 686 N N . LYS A 1 87 ? -12.379 -18.938 11.908 1.00 43.78 87 LYS A N 1
ATOM 687 C CA . LYS A 1 87 ? -13.674 -18.471 12.392 1.00 43.78 87 LYS A CA 1
ATOM 688 C C . LYS A 1 87 ? -14.456 -19.684 12.910 1.00 43.78 87 LYS A C 1
ATOM 690 O O . LYS A 1 87 ? -15.483 -20.056 12.363 1.00 43.78 87 LYS A O 1
ATOM 695 N N . THR A 1 88 ? -13.923 -20.288 13.957 1.00 37.53 88 THR A N 1
ATOM 696 C CA . THR A 1 88 ? -14.487 -21.282 14.862 1.00 37.53 88 THR A CA 1
ATOM 697 C C . THR A 1 88 ? -13.759 -20.966 16.166 1.00 37.53 88 THR A C 1
ATOM 699 O O . THR A 1 88 ? -12.608 -21.317 16.349 1.00 37.53 88 THR A O 1
ATOM 702 N N . SER A 1 89 ? -14.262 -20.098 17.020 1.00 43.09 89 SER A N 1
ATOM 703 C CA . SER A 1 89 ? -15.431 -20.350 17.838 1.00 43.09 89 SER A CA 1
ATOM 704 C C . SER A 1 89 ? -15.817 -19.046 18.525 1.00 43.09 89 SER A C 1
ATOM 706 O O . SER A 1 89 ? -14.968 -18.202 18.802 1.00 43.09 89 SER A O 1
ATOM 708 N N . LYS A 1 90 ? -17.119 -18.911 18.774 1.00 46.25 90 LYS A N 1
ATOM 709 C CA . LYS A 1 90 ? -17.759 -18.151 19.852 1.00 46.25 90 LYS A CA 1
ATOM 710 C C . LYS A 1 90 ? -16.759 -17.467 20.793 1.00 46.25 90 LYS A C 1
ATOM 712 O O . LYS A 1 90 ? -15.924 -18.139 21.395 1.00 46.25 90 LYS A O 1
ATOM 717 N N . LYS A 1 91 ? -16.901 -16.148 20.978 1.00 41.28 91 LYS A N 1
ATOM 718 C CA . LYS A 1 91 ? -16.465 -15.524 22.229 1.00 41.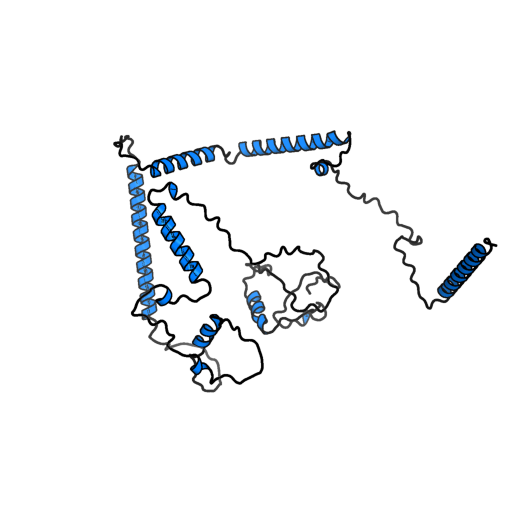28 91 LYS A CA 1
ATOM 719 C C . LYS A 1 91 ? -17.025 -16.406 23.340 1.00 41.28 91 LYS A C 1
ATOM 721 O O . LYS A 1 91 ? -18.237 -16.434 23.534 1.00 41.28 91 LYS A O 1
ATOM 726 N N . ASN A 1 92 ? -16.160 -17.149 24.015 1.00 49.06 92 ASN A N 1
ATOM 727 C CA . ASN A 1 92 ? -16.481 -17.642 25.332 1.00 49.06 92 ASN A CA 1
ATOM 728 C C . ASN A 1 92 ? -16.466 -16.373 26.180 1.00 49.06 92 ASN A C 1
ATOM 730 O O . ASN A 1 92 ? -15.440 -15.991 26.738 1.00 49.06 92 ASN A O 1
ATOM 734 N N . GLU A 1 93 ? -17.588 -15.651 26.188 1.00 53.47 93 GLU A N 1
ATOM 735 C CA . GLU A 1 93 ? -17.963 -14.969 27.411 1.00 53.47 93 GLU A CA 1
ATOM 736 C C . GLU A 1 93 ? -17.879 -16.073 28.451 1.00 53.47 93 GLU A C 1
ATOM 738 O O . GLU A 1 93 ? -18.584 -17.078 28.358 1.00 53.47 93 GLU A O 1
ATOM 743 N N . SER A 1 94 ? -16.886 -15.980 29.330 1.00 51.44 94 SER A N 1
ATOM 744 C CA . SER A 1 94 ? -16.878 -16.789 30.529 1.00 51.44 94 SER A CA 1
ATOM 745 C C . SER A 1 94 ? -18.207 -16.471 31.192 1.00 51.44 94 SER A C 1
ATOM 747 O O . SER A 1 94 ? -18.362 -15.393 31.770 1.00 51.44 94 SER A O 1
ATOM 749 N N . ILE A 1 95 ? -19.188 -17.349 31.007 1.00 54.31 95 ILE A N 1
ATOM 750 C CA . ILE A 1 95 ? -20.402 -17.354 31.794 1.00 54.31 95 ILE A CA 1
ATOM 751 C C . ILE A 1 95 ? -19.864 -17.551 33.200 1.00 54.31 95 ILE A C 1
ATOM 753 O O . ILE A 1 95 ? -19.423 -18.639 33.568 1.00 54.31 95 ILE A O 1
ATOM 757 N N . GLY A 1 96 ? -19.720 -16.442 33.925 1.00 50.06 96 GLY A N 1
ATOM 758 C CA . GLY A 1 96 ? -19.376 -16.493 35.326 1.00 50.06 96 GLY A CA 1
ATOM 759 C C . GLY A 1 96 ? -20.441 -17.370 35.944 1.00 50.06 96 GLY A C 1
ATOM 760 O O . GLY A 1 96 ? -21.620 -17.042 35.826 1.00 50.06 96 GLY A O 1
ATOM 761 N N . VAL A 1 97 ? -20.031 -18.503 36.510 1.00 56.69 97 VAL A N 1
ATOM 762 C CA . VAL A 1 97 ? -20.913 -19.355 37.299 1.00 56.69 97 VAL A CA 1
ATOM 763 C C . VAL A 1 97 ? -21.415 -18.465 38.427 1.00 56.69 97 VAL A C 1
ATOM 765 O O . VAL A 1 97 ? -20.700 -18.170 39.388 1.00 56.69 97 VAL A O 1
ATOM 768 N N . LYS A 1 98 ? -22.607 -17.902 38.235 1.00 65.62 98 LYS A N 1
ATOM 769 C CA . LYS A 1 98 ? -23.305 -17.156 39.264 1.00 65.62 98 LYS A CA 1
ATOM 770 C C . LYS A 1 98 ? -23.714 -18.232 40.249 1.00 65.62 98 LYS A C 1
ATOM 772 O O . LYS A 1 98 ? -24.498 -19.111 39.921 1.00 65.62 98 LYS A O 1
ATOM 777 N N . ASN A 1 99 ? -23.114 -18.221 41.430 1.00 62.19 99 ASN A N 1
ATOM 778 C CA . ASN A 1 99 ? -23.479 -19.153 42.486 1.00 62.19 99 ASN A CA 1
ATOM 779 C C . ASN A 1 99 ? -24.884 -18.781 42.992 1.00 62.19 99 ASN A C 1
ATOM 781 O O . ASN A 1 99 ? -25.020 -18.078 43.993 1.00 62.19 99 ASN A O 1
ATOM 785 N N . PHE A 1 100 ? -25.924 -19.231 42.286 1.00 59.69 100 PHE A N 1
ATOM 786 C CA . PHE A 1 100 ? -27.332 -18.992 42.615 1.00 59.69 100 PHE A CA 1
ATOM 787 C C . PHE A 1 100 ? -27.719 -19.597 43.972 1.00 59.69 100 PHE A C 1
ATOM 789 O O . PHE A 1 100 ? -28.621 -19.103 44.636 1.00 59.69 100 PHE A O 1
ATOM 796 N N . LYS A 1 101 ? -26.927 -20.554 44.469 1.00 64.31 101 LYS A N 1
ATOM 797 C CA . LYS A 1 101 ? -27.063 -21.192 45.788 1.00 64.31 101 LYS A CA 1
ATOM 798 C C . LYS A 1 101 ? -26.891 -20.257 46.998 1.00 64.31 101 LYS A C 1
ATOM 800 O O . LYS A 1 101 ? -27.152 -20.666 48.124 1.00 64.31 101 LYS A O 1
ATOM 805 N N . LEU A 1 102 ? -26.426 -19.022 46.784 1.00 59.31 102 LEU A N 1
ATOM 806 C CA . LEU A 1 102 ? -26.340 -17.976 47.816 1.00 59.31 102 LEU A CA 1
ATOM 807 C C . LEU A 1 102 ? -27.552 -17.030 47.833 1.00 59.31 102 LEU A C 1
ATOM 809 O O . LEU A 1 102 ? -27.682 -16.232 48.759 1.00 59.31 102 LEU A O 1
ATOM 813 N N . LEU A 1 103 ? -28.427 -17.093 46.829 1.00 66.25 103 LEU A N 1
ATOM 814 C CA . LEU A 1 103 ? -29.629 -16.271 46.732 1.00 66.25 103 LEU A CA 1
ATOM 815 C C . LEU A 1 103 ? -30.846 -17.151 47.033 1.00 66.25 103 LEU A C 1
ATOM 817 O O . LEU A 1 103 ? -30.975 -18.236 46.479 1.00 66.25 103 LEU A O 1
ATOM 821 N N . SER A 1 104 ? -31.777 -16.681 47.868 1.00 63.03 104 SER A N 1
ATOM 822 C CA . SER A 1 104 ? -32.994 -17.440 48.222 1.00 63.03 104 SER A CA 1
ATOM 823 C C . SER A 1 104 ? -33.997 -17.623 47.067 1.00 63.03 104 SER A C 1
ATOM 825 O O . SER A 1 104 ? -35.100 -18.092 47.307 1.00 63.03 104 SER A O 1
ATOM 827 N N . PHE A 1 105 ? -33.628 -17.232 45.843 1.00 58.94 105 PHE A N 1
ATOM 828 C CA . PHE A 1 105 ? -34.392 -17.376 44.595 1.00 58.94 105 PHE A CA 1
ATOM 829 C C . PHE A 1 105 ? -33.611 -18.181 43.538 1.00 58.94 105 PHE A C 1
ATOM 831 O O . PHE A 1 105 ? -33.920 -18.130 42.355 1.00 58.94 105 PHE A O 1
ATOM 838 N N . GLY A 1 106 ? -32.531 -18.855 43.945 1.00 67.56 106 GLY A N 1
ATOM 839 C CA . GLY A 1 106 ? -31.606 -19.503 43.019 1.00 67.56 106 GLY A CA 1
ATOM 840 C C . GLY A 1 106 ? -32.137 -20.761 42.339 1.00 67.56 106 GLY A C 1
ATOM 841 O O . GLY A 1 106 ? -31.690 -21.054 41.242 1.00 67.56 106 GLY A O 1
ATOM 842 N N . GLU A 1 107 ? -33.069 -21.475 42.971 1.00 67.88 107 GLU A N 1
ATOM 843 C CA . GLU A 1 107 ? -33.617 -22.736 42.446 1.00 67.88 107 GLU A CA 1
ATOM 844 C C . GLU A 1 107 ? -34.597 -22.492 41.286 1.00 67.88 107 GLU A C 1
ATOM 846 O O . GLU A 1 107 ? -34.476 -23.120 40.244 1.00 67.88 107 GLU A O 1
ATOM 851 N N . GLU A 1 108 ? -35.474 -21.489 41.406 1.00 69.50 108 GLU A N 1
ATOM 852 C CA . GLU A 1 108 ? -36.421 -21.096 40.343 1.00 69.50 108 GLU A CA 1
ATOM 853 C C . GLU A 1 108 ? -35.697 -20.512 39.113 1.00 69.50 108 GLU A C 1
ATOM 855 O O . GLU A 1 108 ? -36.052 -20.790 37.974 1.00 69.50 108 GLU A O 1
ATOM 860 N N . ALA A 1 109 ? -34.614 -19.756 39.330 1.00 68.06 109 ALA A N 1
ATOM 861 C CA . ALA A 1 109 ? -33.825 -19.181 38.239 1.00 68.06 109 ALA A CA 1
ATOM 862 C C . ALA A 1 109 ? -32.963 -20.214 37.485 1.00 68.06 109 ALA A C 1
ATOM 864 O O . ALA A 1 109 ? -32.610 -19.980 36.329 1.00 68.06 109 ALA A O 1
ATOM 865 N N . GLU A 1 110 ? -32.590 -21.320 38.135 1.00 70.94 110 GLU A N 1
ATOM 866 C CA . GLU A 1 110 ? -31.856 -22.426 37.506 1.00 70.94 110 GLU A CA 1
ATOM 867 C C . GLU A 1 110 ? -32.792 -23.246 36.605 1.00 70.94 110 GLU A C 1
ATOM 869 O O . GLU A 1 110 ? -32.428 -23.542 35.468 1.00 70.94 110 GLU A O 1
ATOM 874 N N . GLU A 1 111 ? -34.027 -23.494 37.055 1.00 72.00 111 GLU A N 1
ATOM 875 C CA . GLU A 1 111 ? -35.074 -24.156 36.265 1.00 72.00 111 GLU A CA 1
ATOM 876 C C . GLU A 1 111 ? -35.444 -23.339 35.007 1.00 72.00 111 GLU A C 1
ATOM 878 O O . GLU A 1 111 ? -35.438 -23.871 33.894 1.00 72.00 111 GLU A O 1
ATOM 883 N N . ASP A 1 112 ? -35.631 -22.020 35.143 1.00 72.12 112 ASP A N 1
ATOM 884 C CA . ASP A 1 112 ? -35.924 -21.122 34.014 1.00 72.12 112 ASP A CA 1
ATOM 885 C C . ASP A 1 112 ? -34.776 -21.046 32.979 1.00 72.12 112 ASP A C 1
ATOM 887 O O . ASP A 1 112 ? -35.013 -20.941 31.766 1.00 72.12 112 ASP A O 1
ATOM 891 N N . GLU A 1 113 ? -33.510 -21.074 33.423 1.00 71.81 113 GLU A N 1
ATOM 892 C CA . GLU A 1 113 ? -32.354 -21.085 32.514 1.00 71.81 113 GLU A CA 1
ATOM 893 C C . GLU A 1 113 ? -32.226 -22.431 31.776 1.00 71.81 113 GLU A C 1
ATOM 895 O O . GLU A 1 113 ? -31.910 -22.433 30.580 1.00 71.81 113 GLU A O 1
ATOM 900 N N . GLU A 1 114 ? -32.514 -23.560 32.431 1.00 74.50 114 GLU A N 1
ATOM 901 C CA . GLU A 1 114 ? -32.533 -24.884 31.796 1.00 74.50 114 GLU A CA 1
ATOM 902 C C . GLU A 1 114 ? -33.626 -24.986 30.718 1.00 74.50 114 GLU A C 1
ATOM 904 O O . GLU A 1 114 ? -33.332 -25.398 29.587 1.00 74.50 114 GLU A O 1
ATOM 909 N N . GLU A 1 115 ? -34.843 -24.500 30.987 1.00 74.62 115 GLU A N 1
ATOM 910 C CA . GLU A 1 115 ? -35.924 -24.458 29.991 1.00 74.62 115 GLU A CA 1
ATOM 911 C C . GLU A 1 115 ? -35.562 -23.597 28.766 1.00 74.62 115 GLU A C 1
ATOM 913 O O . GLU A 1 115 ? -35.834 -23.962 27.613 1.00 74.62 115 GLU A O 1
ATOM 918 N N . LEU A 1 116 ? -34.894 -22.460 28.987 1.00 74.25 116 LEU A N 1
ATOM 919 C CA . LEU A 1 116 ? -34.419 -21.577 27.918 1.00 74.25 116 LEU A CA 1
ATOM 920 C C . LEU A 1 116 ? -33.349 -22.243 27.046 1.00 74.25 116 LEU A C 1
ATOM 922 O O . LEU A 1 116 ? -33.366 -22.094 25.816 1.00 74.25 116 LEU A O 1
ATOM 926 N N . ILE A 1 117 ? -32.411 -22.967 27.659 1.00 76.94 117 ILE A N 1
ATOM 927 C CA . ILE A 1 117 ? -31.343 -23.682 26.951 1.00 76.94 117 ILE A CA 1
ATOM 928 C C . ILE A 1 117 ? -31.939 -24.794 26.083 1.00 76.94 117 ILE A C 1
ATOM 930 O O . ILE A 1 117 ? -31.569 -24.920 24.906 1.00 76.94 117 ILE A O 1
ATOM 934 N N . ASP A 1 118 ? -32.898 -25.546 26.616 1.00 77.31 118 ASP A N 1
ATOM 935 C CA . ASP A 1 118 ? -33.574 -26.614 25.888 1.00 77.31 118 ASP A CA 1
ATOM 936 C C . ASP A 1 118 ? -34.412 -26.074 24.723 1.00 77.31 118 ASP A C 1
ATOM 938 O O . ASP A 1 118 ? -34.307 -26.584 23.600 1.00 77.31 118 ASP A O 1
ATOM 942 N N . ALA A 1 119 ? -35.135 -24.966 24.910 1.00 71.25 119 ALA A N 1
ATOM 943 C CA . ALA A 1 119 ? -35.846 -24.296 23.822 1.00 71.25 119 ALA A CA 1
ATOM 944 C C . ALA A 1 119 ? -34.884 -23.828 22.712 1.00 71.25 119 ALA A C 1
ATOM 946 O O . ALA A 1 119 ? -35.109 -24.076 21.524 1.00 71.25 119 ALA A O 1
ATOM 947 N N . VAL A 1 120 ? -33.762 -23.193 23.060 1.00 76.06 120 VAL A N 1
ATOM 948 C CA . VAL A 1 120 ? -32.765 -22.745 22.070 1.00 76.06 120 VAL A CA 1
ATOM 949 C C . VAL A 1 120 ? -32.170 -23.920 21.290 1.00 76.06 120 VAL A C 1
ATOM 951 O O . VAL A 1 120 ? -31.930 -23.794 20.085 1.00 76.06 120 VAL A O 1
ATOM 954 N N . LYS A 1 121 ? -31.968 -25.070 21.938 1.00 76.56 121 LYS A N 1
ATOM 955 C CA . LYS A 1 121 ? -31.458 -26.287 21.297 1.00 76.56 121 LYS A CA 1
ATOM 956 C C . LYS A 1 121 ? -32.453 -26.848 20.280 1.00 76.56 121 LYS A C 1
ATOM 958 O O . LYS A 1 121 ? -32.048 -27.145 19.153 1.00 76.56 121 LYS A O 1
ATOM 963 N N . VAL A 1 122 ? -33.739 -26.908 20.634 1.00 71.69 122 VAL A N 1
ATOM 964 C CA . VAL A 1 122 ? -34.829 -27.392 19.763 1.00 71.69 122 VAL A CA 1
ATOM 965 C C . VAL A 1 122 ? -35.024 -26.504 18.527 1.00 71.69 122 VAL A C 1
ATOM 967 O O . VAL A 1 122 ? -35.295 -27.013 17.441 1.00 71.69 122 VAL A O 1
ATOM 970 N N . PHE A 1 123 ? -34.819 -25.189 18.649 1.00 65.25 123 PHE A N 1
ATOM 971 C CA . PHE A 1 123 ? -35.037 -24.231 17.554 1.00 65.25 123 PHE A CA 1
ATOM 972 C C . PHE A 1 123 ? -33.760 -23.803 16.813 1.00 65.25 123 PHE A C 1
ATOM 974 O O . PHE A 1 123 ? -33.789 -22.888 15.983 1.00 65.25 123 PHE A O 1
ATOM 981 N N . SER A 1 124 ? -32.623 -24.450 17.074 1.00 67.31 124 SER A N 1
ATOM 982 C CA . SER A 1 124 ? -31.373 -24.133 16.384 1.00 67.31 124 SER A CA 1
ATOM 983 C C . SER A 1 124 ? -31.441 -24.513 14.891 1.00 67.31 124 SER A C 1
ATOM 985 O O . SER A 1 124 ? -31.638 -25.665 14.520 1.00 67.31 124 SER A O 1
ATOM 987 N N . GLY A 1 125 ? -31.305 -23.517 14.005 1.00 62.62 125 GLY A N 1
ATOM 988 C CA . GLY A 1 125 ? -31.250 -23.715 12.547 1.00 62.62 125 GLY A CA 1
ATOM 989 C C . GLY A 1 125 ? -32.587 -23.665 11.793 1.00 62.62 125 GLY A C 1
ATOM 990 O O . GLY A 1 125 ? -32.574 -23.784 10.569 1.00 62.62 125 GLY A O 1
ATOM 991 N N . ARG A 1 126 ? -33.719 -23.438 12.475 1.00 71.56 126 ARG A N 1
ATOM 992 C CA . ARG A 1 126 ? -35.038 -23.222 11.851 1.00 71.56 126 ARG A CA 1
ATOM 993 C C . ARG A 1 126 ? -35.524 -21.784 12.098 1.00 71.56 126 ARG A C 1
ATOM 995 O O . ARG A 1 126 ? -35.325 -21.272 13.200 1.00 71.56 126 ARG A O 1
ATOM 1002 N N . PRO A 1 127 ? -36.116 -21.095 11.103 1.00 69.44 127 PRO A N 1
ATOM 1003 C CA . PRO A 1 127 ? -36.713 -19.783 11.332 1.00 69.44 127 PRO A CA 1
ATOM 1004 C C . PRO A 1 127 ? -37.890 -19.934 12.301 1.00 69.44 127 PRO A C 1
ATOM 1006 O O . PRO A 1 127 ? -38.749 -20.786 12.105 1.00 69.44 127 PRO A O 1
ATOM 1009 N N . LYS A 1 128 ? -37.900 -19.134 13.370 1.00 71.12 128 LYS A N 1
ATOM 1010 C CA . LYS A 1 128 ? -38.923 -19.216 14.417 1.00 71.12 128 LYS A CA 1
ATOM 1011 C C . LYS A 1 128 ? -40.254 -18.687 13.881 1.00 71.12 128 LYS A C 1
ATOM 1013 O O . LYS A 1 128 ? -40.342 -17.502 13.558 1.00 71.12 128 LYS A O 1
ATOM 1018 N N . SER A 1 129 ? -41.271 -19.543 13.816 1.00 74.00 129 SER A N 1
ATOM 1019 C CA . SER A 1 129 ? -42.663 -19.124 13.645 1.00 74.00 129 SER A CA 1
ATOM 1020 C C . SER A 1 129 ? -43.269 -18.777 15.005 1.00 74.00 129 SER A C 1
ATOM 1022 O O . SER A 1 129 ? -42.945 -19.404 16.013 1.00 74.00 129 SER A O 1
ATOM 1024 N N . THR A 1 130 ? -44.161 -17.789 15.058 1.00 72.88 130 THR A N 1
ATOM 1025 C CA . THR A 1 130 ? -44.876 -17.428 16.294 1.00 72.88 130 THR A CA 1
ATOM 1026 C C . THR A 1 130 ? -45.725 -18.584 16.824 1.00 72.88 130 THR A C 1
ATOM 1028 O O . THR A 1 130 ? -45.859 -18.708 18.035 1.00 72.88 130 THR A O 1
ATOM 1031 N N . HIS A 1 131 ? -46.211 -19.463 15.940 1.00 71.56 131 HIS A N 1
ATOM 1032 C CA . HIS A 1 131 ? -46.917 -20.699 16.295 1.00 71.56 131 HIS A CA 1
ATOM 1033 C C . HIS A 1 131 ? -46.013 -21.743 16.977 1.00 71.56 131 HIS A C 1
ATOM 1035 O O . HIS A 1 131 ? -46.446 -22.451 17.879 1.00 71.56 131 HIS A O 1
ATOM 1041 N N . ASP A 1 132 ? -44.735 -21.822 16.592 1.00 72.81 132 ASP A N 1
ATOM 1042 C CA . ASP A 1 132 ? -43.798 -22.792 17.180 1.00 72.81 132 ASP A CA 1
ATOM 1043 C C . ASP A 1 132 ? -43.381 -22.397 18.605 1.00 72.81 132 ASP A C 1
ATOM 1045 O O . ASP A 1 132 ? -42.974 -23.238 19.406 1.00 72.81 132 ASP A O 1
ATOM 1049 N N . VAL A 1 133 ? -43.471 -21.100 18.914 1.00 73.62 133 VAL A N 1
ATOM 1050 C CA . VAL A 1 133 ? -43.117 -20.518 20.215 1.00 73.62 133 VAL A CA 1
ATOM 1051 C C . VAL A 1 133 ? -44.337 -20.427 21.131 1.00 73.62 133 VAL A C 1
ATOM 1053 O O . VAL A 1 133 ? -44.246 -20.725 22.318 1.00 73.62 133 VAL A O 1
ATOM 1056 N N . LEU A 1 134 ? -45.483 -20.024 20.586 1.00 69.12 134 LEU A N 1
ATOM 1057 C CA . LEU A 1 134 ? -46.745 -19.909 21.302 1.00 69.12 134 LEU A CA 1
ATOM 1058 C C . LEU A 1 134 ? -47.657 -21.017 20.787 1.00 69.12 134 LEU A C 1
ATOM 1060 O O . LEU A 1 134 ? -48.139 -20.936 19.662 1.00 69.12 134 LEU A O 1
ATOM 1064 N N . LYS A 1 135 ? -47.893 -22.046 21.610 1.00 71.94 135 LYS A N 1
ATOM 1065 C CA . LYS A 1 135 ? -48.803 -23.172 21.322 1.00 71.94 135 LYS A CA 1
ATOM 1066 C C . LYS A 1 135 ? -50.276 -22.717 21.323 1.00 71.94 135 LYS A C 1
ATOM 1068 O O . LYS A 1 135 ? -51.091 -23.234 22.081 1.00 71.94 135 LYS A O 1
ATOM 1073 N N . ASP A 1 136 ? -50.593 -21.698 20.530 1.00 79.75 136 ASP A N 1
ATOM 1074 C CA . ASP A 1 136 ? -51.899 -21.058 20.431 1.00 79.75 136 ASP A CA 1
ATOM 1075 C C . ASP A 1 136 ? -52.778 -21.803 19.404 1.00 79.75 136 ASP A C 1
ATOM 1077 O O . ASP A 1 136 ? -52.397 -21.890 18.230 1.00 79.75 136 ASP A O 1
ATOM 1081 N N . PRO A 1 137 ? -53.954 -22.327 19.806 1.00 79.00 137 PRO A N 1
ATOM 1082 C CA . PRO A 1 137 ? -54.890 -23.021 18.919 1.00 79.00 137 PRO A CA 1
ATOM 1083 C C . PRO A 1 137 ? -55.455 -22.172 17.770 1.00 79.00 137 PRO A C 1
ATOM 1085 O O . PRO A 1 137 ? -56.035 -22.735 16.844 1.00 79.00 137 PRO A O 1
ATOM 1088 N N . GLN A 1 138 ? -55.345 -20.839 17.824 1.00 79.81 138 GLN A N 1
ATOM 1089 C CA . GLN A 1 138 ? -55.837 -19.952 16.761 1.00 79.81 138 GLN A CA 1
ATOM 1090 C C . GLN A 1 138 ? -54.849 -19.758 15.601 1.00 79.81 138 GLN A C 1
ATOM 1092 O O . GLN A 1 138 ? -55.218 -19.174 14.581 1.00 79.81 138 GLN A O 1
ATOM 1097 N N . LEU A 1 139 ? -53.608 -20.235 15.728 1.00 73.31 139 LEU A N 1
ATOM 1098 C CA . LEU A 1 139 ? -52.576 -20.094 14.701 1.00 73.31 139 LEU A CA 1
ATOM 1099 C C . LEU A 1 139 ? -52.413 -21.404 13.916 1.00 73.31 139 LEU A C 1
ATOM 1101 O O . LEU A 1 139 ? -52.198 -22.460 14.504 1.00 73.31 139 LEU A O 1
ATOM 1105 N N . SER A 1 140 ? -52.493 -21.335 12.584 1.00 71.12 140 SER A N 1
ATOM 1106 C CA . SER A 1 140 ? -52.266 -22.484 11.698 1.00 71.12 140 SER A CA 1
ATOM 1107 C C . SER A 1 140 ? -50.774 -22.720 11.455 1.00 71.12 140 SER A C 1
ATOM 1109 O O . SER A 1 140 ? -50.036 -21.785 11.145 1.00 71.12 140 SER A O 1
ATOM 1111 N N . SER A 1 141 ? -50.345 -23.980 11.526 1.00 69.50 141 SER A N 1
ATOM 1112 C CA . SER A 1 141 ? -48.973 -24.419 11.230 1.00 69.50 141 SER A CA 1
ATOM 1113 C C . SER A 1 141 ? -48.676 -24.583 9.734 1.00 69.50 141 SER A C 1
ATOM 1115 O O . SER A 1 141 ? -47.516 -24.729 9.349 1.00 69.50 141 SER A O 1
ATOM 1117 N N . GLU A 1 142 ? -49.702 -24.572 8.883 1.00 72.50 142 GLU A N 1
ATOM 1118 C CA . GLU A 1 142 ? -49.564 -24.817 7.448 1.00 72.50 142 GLU A CA 1
ATOM 1119 C C . GLU A 1 142 ? -49.241 -23.520 6.680 1.00 72.50 142 GLU A C 1
ATOM 1121 O O . GLU A 1 142 ? -49.909 -22.499 6.879 1.00 72.50 142 GLU A O 1
ATOM 1126 N N . PRO A 1 143 ? -48.227 -23.518 5.793 1.00 67.19 143 PRO A N 1
ATOM 1127 C CA . PRO A 1 143 ? -47.939 -22.372 4.941 1.00 67.19 143 PRO A CA 1
ATOM 1128 C C . PRO A 1 143 ? -49.065 -22.177 3.915 1.00 67.19 143 PRO A C 1
ATOM 1130 O O . PRO A 1 143 ? -49.454 -23.106 3.216 1.00 67.19 143 PRO A O 1
ATOM 1133 N N . ALA A 1 144 ? -49.559 -20.944 3.778 1.00 67.25 144 ALA A N 1
ATOM 1134 C CA . ALA A 1 144 ? -50.689 -20.617 2.900 1.00 67.25 144 ALA A CA 1
ATOM 1135 C C . ALA A 1 144 ? -50.405 -20.765 1.387 1.00 67.25 144 ALA A C 1
ATOM 1137 O O . ALA A 1 144 ? -51.320 -20.628 0.577 1.00 67.25 144 ALA A O 1
ATOM 1138 N N . ILE A 1 145 ? -49.150 -21.005 0.989 1.00 61.75 145 ILE A N 1
ATOM 1139 C CA . ILE A 1 145 ? -48.731 -21.146 -0.409 1.00 61.75 145 ILE A CA 1
ATOM 1140 C C . ILE A 1 145 ? -47.912 -22.429 -0.529 1.00 61.75 145 ILE A C 1
ATOM 1142 O O . ILE A 1 145 ? -46.890 -22.581 0.139 1.00 61.75 145 ILE A O 1
ATOM 1146 N N . THR A 1 146 ? -48.365 -23.342 -1.383 1.00 60.34 146 THR A N 1
ATOM 1147 C CA . THR A 1 146 ? -47.649 -24.567 -1.747 1.00 60.34 146 THR A CA 1
ATOM 1148 C C . THR A 1 146 ? -46.684 -24.292 -2.903 1.00 60.34 146 THR A C 1
ATOM 1150 O O . THR A 1 146 ? -47.013 -23.543 -3.824 1.00 60.34 146 THR A O 1
ATOM 1153 N N . ASP A 1 147 ? -45.509 -24.923 -2.888 1.00 56.44 147 ASP A N 1
ATOM 1154 C CA . ASP A 1 147 ? -44.392 -24.698 -3.829 1.00 56.44 147 ASP A CA 1
ATOM 1155 C C . ASP A 1 147 ? -44.721 -24.925 -5.322 1.00 56.44 147 ASP A C 1
ATOM 1157 O O . ASP A 1 147 ? -43.920 -24.605 -6.203 1.00 56.44 147 ASP A O 1
ATOM 1161 N N . ASP A 1 148 ? -45.904 -25.451 -5.639 1.00 56.72 148 ASP A N 1
ATOM 1162 C CA . ASP A 1 148 ? -46.351 -25.684 -7.012 1.00 56.72 148 ASP A CA 1
ATOM 1163 C C . ASP A 1 148 ? -46.602 -24.399 -7.818 1.00 56.72 148 ASP A C 1
ATOM 1165 O O . ASP A 1 148 ? -46.510 -24.437 -9.041 1.00 56.72 148 ASP A O 1
ATOM 1169 N N . TYR A 1 149 ? -46.809 -23.247 -7.168 1.00 53.28 149 TYR A N 1
ATOM 1170 C CA . TYR A 1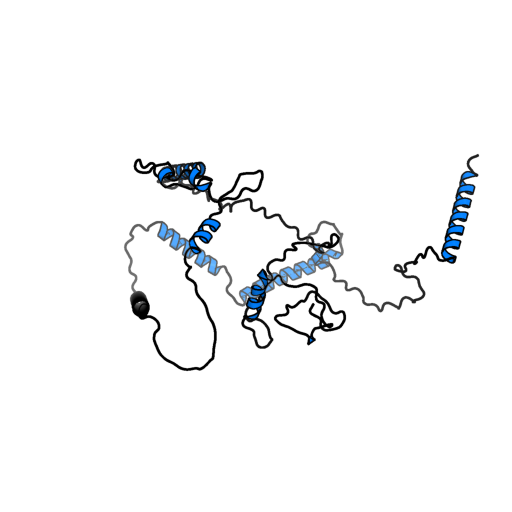 149 ? -47.059 -21.964 -7.849 1.00 53.28 149 TYR A CA 1
ATOM 1171 C C . TYR A 1 149 ? -45.792 -21.189 -8.259 1.00 53.28 149 TYR A C 1
ATOM 1173 O O . TYR A 1 149 ? -45.895 -20.092 -8.801 1.00 53.28 149 TYR A O 1
ATOM 1181 N N . LEU A 1 150 ? -44.591 -21.729 -8.011 1.00 54.50 150 LEU A N 1
ATOM 1182 C CA . LEU A 1 150 ? -43.313 -21.075 -8.345 1.00 54.50 150 LEU A CA 1
ATOM 1183 C C . LEU A 1 150 ? -42.613 -21.670 -9.583 1.00 54.50 150 LEU A C 1
ATOM 1185 O O . LEU A 1 150 ? -41.493 -21.270 -9.901 1.00 54.50 150 LEU A O 1
ATOM 1189 N N . LYS A 1 151 ? -43.241 -22.629 -10.277 1.00 51.84 151 LYS A N 1
ATOM 1190 C CA . LYS A 1 151 ? -42.609 -23.397 -11.367 1.00 51.84 151 LYS A CA 1
ATOM 1191 C C . LYS A 1 151 ? -42.663 -22.737 -12.754 1.00 51.84 151 LYS A C 1
ATOM 1193 O O . LYS A 1 151 ? -41.932 -23.188 -13.632 1.00 51.84 151 LYS A O 1
ATOM 1198 N N . ASP A 1 152 ? -43.437 -21.671 -12.950 1.00 46.16 152 ASP A N 1
ATOM 1199 C CA . ASP A 1 152 ? -43.774 -21.215 -14.311 1.00 46.16 152 ASP A CA 1
ATOM 1200 C C . ASP A 1 152 ? -42.818 -20.177 -14.943 1.00 46.16 152 ASP A C 1
ATOM 1202 O O . ASP A 1 152 ? -42.933 -19.923 -16.138 1.00 46.16 152 ASP A O 1
ATOM 1206 N N . ASP A 1 153 ? -41.812 -19.650 -14.226 1.00 45.09 153 ASP A N 1
ATOM 1207 C CA . ASP A 1 153 ? -40.955 -18.556 -14.742 1.00 45.09 153 ASP A CA 1
ATOM 1208 C C . ASP A 1 153 ? -39.445 -18.875 -14.876 1.00 45.09 153 ASP A C 1
ATOM 1210 O O . ASP A 1 153 ? -38.611 -17.965 -14.911 1.00 45.09 153 ASP A O 1
ATOM 1214 N N . ILE A 1 154 ? -39.029 -20.146 -14.985 1.00 39.22 154 ILE A N 1
ATOM 1215 C CA . ILE A 1 154 ? -37.597 -20.493 -15.127 1.00 39.22 154 ILE A CA 1
ATOM 1216 C C . ILE A 1 154 ? -37.340 -21.394 -16.346 1.00 39.22 154 ILE A C 1
ATOM 1218 O O . ILE A 1 154 ? -37.720 -22.561 -16.386 1.00 39.22 154 ILE A O 1
ATOM 1222 N N . ILE A 1 155 ? -36.629 -20.842 -17.336 1.00 36.12 155 ILE A N 1
ATOM 1223 C CA . ILE A 1 155 ? -36.062 -21.557 -18.493 1.00 36.12 155 ILE A CA 1
ATOM 1224 C C . ILE A 1 155 ? -35.057 -22.619 -17.989 1.00 36.12 155 ILE A C 1
ATOM 1226 O O . ILE A 1 155 ? -34.187 -22.276 -17.185 1.00 36.12 155 ILE A O 1
ATOM 1230 N N . PRO A 1 156 ? -35.114 -23.885 -18.452 1.00 39.31 156 PRO A N 1
ATOM 1231 C CA . PRO A 1 156 ? -34.311 -24.961 -17.888 1.00 39.31 156 PRO A CA 1
ATOM 1232 C C . PRO A 1 156 ? -32.908 -24.996 -18.506 1.00 39.31 156 PRO A C 1
ATOM 1234 O O . PRO A 1 156 ? -32.748 -25.194 -19.710 1.00 39.31 156 PRO A O 1
ATOM 1237 N N . THR A 1 157 ? -31.873 -24.886 -17.674 1.00 29.30 157 THR A N 1
ATOM 1238 C CA . THR A 1 157 ? -30.525 -25.374 -17.996 1.00 29.30 157 THR A CA 1
ATOM 1239 C C . THR A 1 157 ? -30.083 -26.412 -16.969 1.00 29.30 157 THR A C 1
ATOM 1241 O O . THR A 1 157 ? -30.475 -26.409 -15.806 1.00 29.30 157 THR A O 1
ATOM 1244 N N . SER A 1 158 ? -29.357 -27.395 -17.482 1.00 34.97 158 SER A N 1
ATOM 1245 C CA . SER A 1 158 ? -29.218 -28.755 -16.980 1.00 34.97 158 SER A CA 1
ATOM 1246 C C . SER A 1 158 ? -28.359 -28.934 -15.721 1.00 34.97 158 SER A C 1
ATOM 1248 O O . SER A 1 158 ? -27.279 -28.362 -15.614 1.00 34.97 158 SER A O 1
ATOM 1250 N N . SER A 1 159 ? -28.816 -29.898 -14.910 1.00 32.44 159 SER A N 1
ATOM 1251 C CA . SER A 1 159 ? -28.089 -30.849 -14.042 1.00 32.44 159 SER A CA 1
ATOM 1252 C C . SER A 1 159 ? -27.394 -30.382 -12.746 1.00 32.44 159 SER A C 1
ATOM 1254 O O . SER A 1 159 ? -26.344 -29.750 -12.776 1.00 32.44 159 SER A O 1
ATOM 1256 N N . SER A 1 160 ? -27.980 -30.893 -11.645 1.00 37.59 160 SER A N 1
ATOM 1257 C CA . SER A 1 160 ? -27.402 -31.412 -10.383 1.00 37.59 160 SER A CA 1
ATOM 1258 C C . SER A 1 160 ? -26.631 -30.470 -9.448 1.00 37.59 160 SER A C 1
ATOM 1260 O O . SER A 1 160 ? -25.420 -30.331 -9.567 1.00 37.59 160 SER A O 1
ATOM 1262 N N . ASP A 1 161 ? -27.338 -29.881 -8.474 1.00 30.89 161 ASP A N 1
ATOM 1263 C CA . ASP A 1 161 ? -27.253 -30.256 -7.043 1.00 30.89 161 ASP A CA 1
ATOM 1264 C C . ASP A 1 161 ? -28.025 -29.238 -6.177 1.00 30.89 161 ASP A C 1
ATOM 1266 O O . ASP A 1 161 ? -27.668 -28.066 -6.057 1.00 30.89 161 ASP A O 1
ATOM 1270 N N . LEU A 1 162 ? -29.143 -29.682 -5.593 1.00 36.12 162 LEU A N 1
ATOM 1271 C CA . LEU A 1 162 ? -30.073 -28.847 -4.831 1.00 36.12 162 LEU A CA 1
ATOM 1272 C C . LEU A 1 162 ? -29.708 -28.813 -3.342 1.00 36.12 162 LEU A C 1
ATOM 1274 O O . LEU A 1 162 ? -30.118 -29.691 -2.592 1.00 36.12 162 LEU A O 1
ATOM 1278 N N . THR A 1 163 ? -29.051 -27.739 -2.895 1.00 38.78 163 THR A N 1
ATOM 1279 C CA . THR A 1 163 ? -29.240 -27.186 -1.538 1.00 38.78 163 THR A CA 1
ATOM 1280 C C . THR A 1 163 ? -29.085 -25.660 -1.567 1.00 38.78 163 THR A C 1
ATOM 1282 O O . THR A 1 163 ? -28.033 -25.117 -1.220 1.00 38.78 163 THR A O 1
ATOM 1285 N N . SER A 1 164 ? -30.114 -24.930 -1.999 1.00 42.78 164 SER A N 1
ATOM 1286 C CA . SER A 1 164 ? -30.100 -23.463 -1.987 1.00 42.78 164 SER A CA 1
ATOM 1287 C C . SER A 1 164 ? -30.646 -22.919 -0.668 1.00 42.78 164 SER A C 1
ATOM 1289 O O . SER A 1 164 ? -31.853 -22.887 -0.430 1.00 42.78 164 SER A O 1
ATOM 1291 N N . LYS A 1 165 ? -29.730 -22.437 0.176 1.00 45.19 165 LYS A N 1
ATOM 1292 C CA . LYS A 1 165 ? -30.026 -21.436 1.203 1.00 45.19 165 LYS A CA 1
ATOM 1293 C C . LYS A 1 165 ? -30.554 -20.189 0.492 1.00 45.19 165 LYS A C 1
ATOM 1295 O O . LYS A 1 165 ? -29.815 -19.562 -0.262 1.00 45.19 165 LYS A O 1
ATOM 1300 N N . ILE A 1 166 ? -31.819 -19.848 0.710 1.00 46.78 166 ILE A N 1
ATOM 1301 C CA . ILE A 1 166 ? -32.398 -18.600 0.208 1.00 46.78 166 ILE A CA 1
ATOM 1302 C C . ILE A 1 166 ? -31.743 -17.452 0.981 1.00 46.78 166 ILE A C 1
ATOM 1304 O O . ILE A 1 166 ? -31.842 -17.380 2.207 1.00 46.78 166 ILE A O 1
ATOM 1308 N N . ASN A 1 167 ? -31.025 -16.585 0.270 1.00 53.38 167 ASN A N 1
ATOM 1309 C CA . ASN A 1 167 ? -30.351 -15.430 0.850 1.00 53.38 167 ASN A CA 1
ATOM 1310 C C . ASN A 1 167 ? -31.365 -14.283 0.981 1.00 53.38 167 ASN A C 1
ATOM 1312 O O . ASN A 1 167 ? -31.942 -13.829 -0.006 1.00 53.38 167 ASN A O 1
ATOM 1316 N N . VAL A 1 168 ? -31.597 -13.819 2.208 1.00 56.91 168 VAL A N 1
ATOM 1317 C CA . VAL A 1 168 ? -32.601 -12.791 2.557 1.00 56.91 168 VAL A CA 1
ATOM 1318 C C . VAL A 1 168 ? -32.373 -11.444 1.852 1.00 56.91 168 VAL A C 1
ATOM 1320 O O . VAL A 1 168 ? -33.313 -10.664 1.689 1.00 56.91 168 VAL A O 1
ATOM 1323 N N . ASP A 1 169 ? -31.155 -11.190 1.373 1.00 53.00 169 ASP A N 1
ATOM 1324 C CA . ASP A 1 169 ? -30.794 -9.968 0.649 1.00 53.00 169 ASP A CA 1
ATOM 1325 C C . ASP A 1 169 ? -31.390 -9.903 -0.774 1.00 53.00 169 ASP A C 1
ATOM 1327 O O . ASP A 1 169 ? -31.699 -8.810 -1.260 1.00 53.00 169 ASP A O 1
ATOM 1331 N N . ASP A 1 170 ? -31.666 -11.050 -1.409 1.00 56.97 170 ASP A N 1
ATOM 1332 C CA . ASP A 1 170 ? -32.233 -11.112 -2.768 1.00 56.97 170 ASP A CA 1
ATOM 1333 C C . ASP A 1 170 ? -33.736 -10.799 -2.809 1.00 56.97 170 ASP A C 1
ATOM 1335 O O . ASP A 1 170 ? -34.262 -10.331 -3.819 1.00 56.97 170 ASP A O 1
ATOM 1339 N N . VAL A 1 171 ? -34.449 -11.005 -1.699 1.00 59.69 171 VAL A N 1
ATOM 1340 C CA . VAL A 1 171 ? -35.874 -10.650 -1.590 1.00 59.69 171 VAL A CA 1
ATOM 1341 C C . VAL A 1 171 ? -36.035 -9.132 -1.436 1.00 59.69 171 VAL A C 1
ATOM 1343 O O . VAL A 1 171 ? -36.955 -8.528 -1.992 1.00 59.69 171 VAL A O 1
ATOM 1346 N N . ARG A 1 172 ? -35.094 -8.480 -0.741 1.00 59.41 172 ARG A N 1
ATOM 1347 C CA . ARG A 1 172 ? -35.118 -7.033 -0.487 1.00 59.41 172 ARG A CA 1
ATOM 1348 C C . ARG A 1 172 ? -34.788 -6.204 -1.732 1.00 59.41 172 ARG A C 1
ATOM 1350 O O . ARG A 1 172 ? -35.317 -5.103 -1.885 1.00 59.41 172 ARG A O 1
ATOM 1357 N N . SER A 1 173 ? -33.951 -6.724 -2.629 1.00 60.09 173 SER A N 1
ATOM 1358 C CA . SER A 1 173 ? -33.617 -6.069 -3.900 1.00 60.09 173 SER A CA 1
ATOM 1359 C C . SER A 1 173 ? -34.754 -6.164 -4.926 1.00 60.09 173 SER A C 1
ATOM 1361 O O . SER A 1 173 ? -34.989 -5.204 -5.658 1.00 60.09 173 SER A O 1
ATOM 1363 N N . LYS A 1 174 ? -35.529 -7.258 -4.921 1.00 62.50 174 LYS A N 1
ATOM 1364 C CA . LYS A 1 174 ? -36.675 -7.463 -5.828 1.00 62.50 174 LYS A CA 1
ATOM 1365 C C . LYS A 1 174 ? -37.923 -6.655 -5.459 1.00 62.50 174 LYS A C 1
ATOM 1367 O O . LYS A 1 174 ? -38.705 -6.314 -6.338 1.00 62.50 174 LYS A O 1
ATOM 1372 N N . LEU A 1 175 ? -38.094 -6.290 -4.188 1.00 54.22 175 LEU A N 1
ATOM 1373 C CA . LEU A 1 175 ? -39.204 -5.433 -3.747 1.00 54.22 175 LEU A CA 1
ATOM 1374 C C . LEU A 1 175 ? -38.971 -3.936 -4.025 1.00 54.22 175 LEU A C 1
ATOM 1376 O O . LEU A 1 175 ? -39.935 -3.176 -4.086 1.00 54.22 175 LEU A O 1
ATOM 1380 N N . SER A 1 176 ? -37.722 -3.491 -4.223 1.00 53.56 176 SER A N 1
ATOM 1381 C CA . SER A 1 176 ? -37.414 -2.071 -4.475 1.00 53.56 176 SER A CA 1
ATOM 1382 C C . SER A 1 176 ? -37.474 -1.666 -5.955 1.00 53.56 176 SER A C 1
ATOM 1384 O O . SER A 1 176 ? -37.568 -0.476 -6.258 1.00 53.56 176 SER A O 1
ATOM 1386 N N . SER A 1 177 ? -37.471 -2.630 -6.882 1.00 49.28 177 SER A N 1
ATOM 1387 C CA . SER A 1 177 ? -37.439 -2.380 -8.329 1.00 49.28 177 SER A CA 1
ATOM 1388 C C . SER A 1 177 ? -38.818 -2.225 -8.986 1.00 49.28 177 SER A C 1
ATOM 1390 O O . SER A 1 177 ? -38.893 -1.762 -10.121 1.00 49.28 177 SER A O 1
ATOM 1392 N N . ASN A 1 178 ? -39.922 -2.518 -8.288 1.00 43.97 178 ASN A N 1
ATOM 1393 C CA . ASN A 1 178 ? -41.275 -2.492 -8.869 1.00 43.97 178 ASN A CA 1
ATOM 1394 C C . ASN A 1 178 ? -41.954 -1.101 -8.873 1.00 43.97 178 ASN A C 1
ATOM 1396 O O . ASN A 1 178 ? -43.174 -0.986 -8.967 1.00 43.97 178 ASN A O 1
ATOM 1400 N N . GLY A 1 179 ? -41.181 -0.022 -8.743 1.00 43.00 179 GLY A N 1
ATOM 1401 C CA . GLY A 1 179 ? -41.699 1.330 -8.539 1.00 43.00 179 GLY A CA 1
ATOM 1402 C C . GLY A 1 179 ? -41.174 2.360 -9.527 1.00 43.00 179 GLY A C 1
ATOM 1403 O O . GLY A 1 179 ? -40.747 3.414 -9.070 1.00 43.00 179 GLY A O 1
ATOM 1404 N N . LYS A 1 180 ? -41.151 2.072 -10.837 1.00 40.12 180 LYS A N 1
ATOM 1405 C CA . LYS A 1 180 ? -41.010 3.077 -11.914 1.00 40.12 180 LYS A CA 1
ATOM 1406 C C . LYS A 1 180 ? -41.207 2.439 -13.288 1.00 40.12 180 LYS A C 1
ATOM 1408 O O . LYS A 1 180 ? -40.338 1.725 -13.761 1.00 40.12 180 LYS A O 1
ATOM 1413 N N . ASN A 1 181 ? -42.317 2.769 -13.942 1.00 33.66 181 ASN A N 1
ATOM 1414 C CA . ASN A 1 181 ? -42.427 2.776 -15.399 1.00 33.66 181 ASN A CA 1
ATOM 1415 C C . ASN A 1 181 ? -43.495 3.794 -15.807 1.00 33.66 181 ASN A C 1
ATOM 1417 O O . ASN A 1 181 ? -44.670 3.604 -15.498 1.00 33.66 181 ASN A O 1
ATOM 1421 N N . LYS A 1 182 ? -43.080 4.850 -16.517 1.00 32.97 182 LYS A N 1
ATOM 1422 C CA . LYS A 1 182 ? -43.797 5.414 -17.672 1.00 32.97 182 LYS A CA 1
ATOM 1423 C C . LYS A 1 182 ? -42.882 6.371 -18.451 1.00 32.97 182 LYS A C 1
ATOM 1425 O O . LYS A 1 182 ? -42.276 7.279 -17.894 1.00 32.97 182 LYS A O 1
ATOM 1430 N N . ASN A 1 183 ? -42.775 6.046 -19.735 1.00 29.55 183 ASN A N 1
ATOM 1431 C CA . ASN A 1 183 ? -41.924 6.576 -20.800 1.00 29.55 183 ASN A CA 1
ATOM 1432 C C . ASN A 1 183 ? -42.251 8.024 -21.242 1.00 29.55 183 ASN A C 1
ATOM 1434 O O . ASN A 1 183 ? -43.383 8.461 -21.068 1.00 29.55 183 ASN A O 1
ATOM 1438 N N . VAL A 1 184 ? -41.303 8.666 -21.957 1.00 32.34 184 VAL A N 1
ATOM 1439 C CA . VAL A 1 184 ? -41.415 9.185 -23.357 1.00 32.34 184 VAL A CA 1
ATOM 1440 C C . VAL A 1 184 ? -40.675 10.534 -23.595 1.00 32.34 184 VAL A C 1
ATOM 1442 O O . VAL A 1 184 ? -41.093 11.587 -23.143 1.00 32.34 184 VAL A O 1
ATOM 1445 N N . THR A 1 185 ? -39.575 10.427 -24.361 1.00 31.00 185 THR A N 1
ATOM 1446 C CA . THR A 1 185 ? -38.983 11.282 -25.433 1.00 31.00 185 THR A CA 1
ATOM 1447 C C . THR A 1 185 ? -38.718 12.803 -25.339 1.00 31.00 185 THR A C 1
ATOM 1449 O O . THR A 1 185 ? -39.600 13.610 -25.081 1.00 31.00 185 THR A O 1
ATOM 1452 N N . SER A 1 186 ? -37.541 13.135 -25.907 1.00 30.14 186 SER A N 1
ATOM 1453 C CA . SER A 1 186 ? -37.134 14.318 -26.707 1.00 30.14 186 SER A CA 1
ATOM 1454 C C . SER A 1 186 ? -36.339 15.457 -26.028 1.00 30.14 186 SER A C 1
ATOM 1456 O O . SER A 1 186 ? -36.759 16.078 -25.063 1.00 30.14 186 SER A O 1
ATOM 1458 N N . LYS A 1 187 ? -35.141 15.707 -26.584 1.00 29.86 187 LYS A N 1
ATOM 1459 C CA . LYS A 1 187 ? -34.335 16.952 -26.537 1.00 29.86 187 LYS A CA 1
ATOM 1460 C C . LYS A 1 187 ? -34.654 17.766 -27.824 1.00 29.86 187 LYS A C 1
ATOM 1462 O O . LYS A 1 187 ? -35.185 17.119 -28.731 1.00 29.86 187 LYS A O 1
ATOM 1467 N N . PRO A 1 188 ? -34.246 19.050 -28.033 1.00 41.56 188 PRO A N 1
ATOM 1468 C CA . PRO A 1 188 ? -33.217 19.840 -27.318 1.00 41.56 188 PRO A CA 1
ATOM 1469 C C . PRO A 1 188 ? -33.556 21.351 -27.088 1.00 41.56 188 PRO A C 1
ATOM 1471 O O . PRO A 1 188 ? -34.593 21.822 -27.531 1.00 41.56 188 PRO A O 1
ATOM 1474 N N . ILE A 1 189 ? -32.602 22.098 -26.490 1.00 27.17 189 ILE A N 1
ATOM 1475 C CA . ILE A 1 189 ? -32.210 23.516 -26.759 1.00 27.17 189 ILE A CA 1
ATOM 1476 C C . ILE A 1 189 ? -32.204 24.509 -25.559 1.00 27.17 189 ILE A C 1
ATOM 1478 O O . ILE A 1 189 ? -33.217 24.767 -24.930 1.00 27.17 189 ILE A O 1
ATOM 1482 N N . HIS A 1 190 ? -31.003 25.091 -25.381 1.00 27.73 190 HIS A N 1
ATOM 1483 C CA . HIS A 1 190 ? -30.544 26.380 -24.817 1.00 27.73 190 HIS A CA 1
ATOM 1484 C C . HIS A 1 190 ? -30.764 26.830 -23.356 1.00 27.73 190 HIS A C 1
ATOM 1486 O O . HIS A 1 190 ? -31.834 26.768 -22.771 1.00 27.73 190 HIS A O 1
ATOM 1492 N N . GLN A 1 191 ? -29.647 27.361 -22.834 1.00 35.69 191 GLN A N 1
ATOM 1493 C CA . GLN A 1 191 ? -29.433 28.114 -21.599 1.00 35.69 191 GLN A CA 1
ATOM 1494 C C . GLN A 1 191 ? -30.040 29.525 -21.665 1.00 35.69 191 GLN A C 1
ATOM 1496 O O . GLN A 1 191 ? -29.759 30.254 -22.614 1.00 35.69 191 GLN A O 1
ATOM 1501 N N . SER A 1 192 ? -30.697 29.949 -20.586 1.00 26.45 192 SER A N 1
ATOM 1502 C CA . SER A 1 192 ? -30.621 31.314 -20.045 1.00 26.45 192 SER A CA 1
ATOM 1503 C C . SER A 1 192 ? -31.133 31.323 -18.602 1.00 26.45 192 SER A C 1
ATOM 1505 O O . SER A 1 192 ? -31.996 30.528 -18.243 1.00 26.45 192 SER A O 1
ATOM 1507 N N . ASN A 1 193 ? -30.524 32.177 -17.785 1.00 31.03 193 ASN A N 1
ATOM 1508 C CA . ASN A 1 193 ? -30.742 32.324 -16.349 1.00 31.03 193 ASN A CA 1
ATOM 1509 C C . ASN A 1 193 ? -32.079 33.011 -16.000 1.00 31.03 193 ASN A C 1
ATOM 1511 O O . ASN A 1 193 ? -32.692 33.627 -16.866 1.00 31.03 193 ASN A O 1
ATOM 1515 N N . GLU A 1 194 ? -32.366 32.978 -14.692 1.00 31.14 194 GLU A N 1
ATOM 1516 C CA . GLU A 1 194 ? -33.266 33.835 -13.894 1.00 31.14 194 GLU A CA 1
ATOM 1517 C C . GLU A 1 194 ? -34.723 33.377 -13.695 1.00 31.14 194 GLU A C 1
ATOM 1519 O O . GLU A 1 194 ? -35.550 33.403 -14.598 1.00 31.14 194 GLU A O 1
ATOM 1524 N N . ASP A 1 195 ? -34.943 32.976 -12.437 1.00 32.12 195 ASP A N 1
ATOM 1525 C CA . ASP A 1 195 ? -36.055 33.245 -11.525 1.00 32.12 195 ASP A CA 1
ATOM 1526 C C . ASP A 1 195 ? -37.515 32.860 -11.839 1.00 32.12 195 ASP A C 1
ATOM 1528 O O . ASP A 1 195 ? -38.084 33.088 -12.899 1.00 32.12 195 ASP A O 1
ATOM 1532 N N . ASP A 1 196 ? -38.105 32.371 -10.745 1.00 32.97 196 ASP A N 1
ATOM 1533 C CA . ASP A 1 196 ? -39.513 32.313 -10.367 1.00 32.97 196 ASP A CA 1
ATOM 1534 C C . ASP A 1 196 ? -40.410 31.127 -10.783 1.00 32.97 196 ASP A C 1
ATOM 1536 O O . ASP A 1 196 ? -40.840 30.944 -11.917 1.00 32.97 196 ASP A O 1
ATOM 1540 N N . SER A 1 197 ? -40.828 30.455 -9.702 1.00 36.50 197 SER A N 1
ATOM 1541 C CA . SER A 1 197 ? -42.157 29.906 -9.424 1.00 36.50 197 SER A CA 1
ATOM 1542 C C . SER A 1 197 ? -42.444 28.430 -9.720 1.00 36.50 197 SER A C 1
ATOM 1544 O O . SER A 1 197 ? -42.272 27.915 -10.818 1.00 36.50 197 SER A O 1
ATOM 1546 N N . ASP A 1 198 ? -43.003 27.820 -8.668 1.00 37.38 198 ASP A N 1
ATOM 1547 C CA . ASP A 1 198 ? -43.885 26.648 -8.634 1.00 37.38 198 ASP A CA 1
ATOM 1548 C C . ASP A 1 198 ? -43.242 25.260 -8.450 1.00 37.38 198 ASP A C 1
ATOM 1550 O O . ASP A 1 198 ? -43.382 24.359 -9.276 1.00 37.38 198 ASP A O 1
ATOM 1554 N N . ASP A 1 199 ? -42.637 25.048 -7.269 1.00 38.72 199 ASP A N 1
ATOM 1555 C CA . ASP A 1 199 ? -42.399 23.710 -6.702 1.00 38.72 199 ASP A CA 1
ATOM 1556 C C . ASP A 1 199 ? -43.359 23.422 -5.525 1.00 38.72 199 ASP A C 1
ATOM 1558 O O . ASP A 1 199 ? -43.216 23.938 -4.415 1.00 38.72 199 ASP A O 1
ATOM 1562 N N . TYR A 1 200 ? -44.381 22.622 -5.833 1.00 43.28 200 TYR A N 1
ATOM 1563 C CA . TYR A 1 200 ? -45.251 21.793 -4.988 1.00 43.28 200 TYR A CA 1
ATOM 1564 C C . TYR A 1 200 ? -45.433 22.143 -3.490 1.00 43.28 200 TYR A C 1
ATOM 1566 O O . TYR A 1 200 ? -44.666 21.790 -2.589 1.00 43.28 200 TYR A O 1
ATOM 1574 N N . GLU A 1 201 ? -46.619 22.684 -3.226 1.00 54.59 201 GLU A N 1
ATOM 1575 C CA . GLU A 1 201 ? -47.227 23.146 -1.973 1.00 54.59 201 GLU A CA 1
ATOM 1576 C C . GLU A 1 201 ? -47.663 22.028 -0.989 1.00 54.59 201 GLU A C 1
ATOM 1578 O O . GLU A 1 201 ? -48.683 22.136 -0.320 1.00 54.59 201 GLU A O 1
ATOM 1583 N N . LEU A 1 202 ? -46.911 20.924 -0.870 1.00 47.25 202 LEU A N 1
ATOM 1584 C CA . LEU A 1 202 ? -47.271 19.784 0.010 1.00 47.25 202 LEU A CA 1
ATOM 1585 C C . LEU A 1 202 ? -46.199 19.402 1.050 1.00 47.25 202 LEU A C 1
ATOM 1587 O O . LEU A 1 202 ? -46.376 18.458 1.819 1.00 47.25 202 LEU A O 1
ATOM 1591 N N . GLY A 1 203 ? -45.077 20.131 1.106 1.00 56.19 203 GLY A N 1
ATOM 1592 C CA . GLY A 1 203 ? -43.944 19.821 1.996 1.00 56.19 203 GLY A CA 1
ATOM 1593 C C . GLY A 1 203 ? -43.565 20.902 3.014 1.00 56.19 203 GLY A C 1
ATOM 1594 O O . GLY A 1 203 ? -42.661 20.675 3.827 1.00 56.19 203 GLY A O 1
ATOM 1595 N N . LYS A 1 204 ? -44.198 22.080 2.968 1.00 60.81 204 LYS A N 1
ATOM 1596 C CA . LYS A 1 204 ? -43.854 23.223 3.832 1.00 60.81 204 LYS A CA 1
ATOM 1597 C C . LYS A 1 204 ? -44.374 23.009 5.255 1.00 60.81 204 LYS A C 1
ATOM 1599 O O . LYS A 1 204 ? -43.590 23.078 6.202 1.00 60.81 204 LYS A O 1
ATOM 1604 N N . ASP A 1 205 ? -45.621 22.569 5.373 1.00 68.81 205 ASP A N 1
ATOM 1605 C CA . ASP A 1 205 ? -46.309 22.353 6.650 1.00 68.81 205 ASP A CA 1
ATOM 1606 C C . ASP A 1 205 ? -45.618 21.274 7.495 1.00 68.81 205 ASP A C 1
ATOM 1608 O O . ASP A 1 205 ? -45.324 21.469 8.673 1.00 68.81 205 ASP A O 1
ATOM 1612 N N . LEU A 1 206 ? -45.197 20.171 6.863 1.00 64.62 206 LEU A N 1
ATOM 1613 C CA . LEU A 1 206 ? -44.499 19.082 7.554 1.00 64.62 206 LEU A CA 1
ATOM 1614 C C . LEU A 1 206 ? -43.102 19.491 8.058 1.00 64.62 206 LEU A C 1
ATOM 1616 O O . LEU A 1 206 ? -42.595 18.934 9.038 1.00 64.62 206 LEU A O 1
ATOM 1620 N N . LYS A 1 207 ? -42.444 20.438 7.377 1.00 72.88 207 LYS A N 1
ATOM 1621 C CA . LYS A 1 207 ? -41.154 21.004 7.804 1.00 72.88 207 LYS A CA 1
ATOM 1622 C C . LYS A 1 207 ? -41.344 22.021 8.928 1.00 72.88 207 LYS A C 1
ATOM 1624 O O . LYS A 1 207 ? -40.514 22.055 9.837 1.00 72.88 207 LYS A O 1
ATOM 1629 N N . GLU A 1 208 ? -42.407 22.816 8.893 1.00 81.25 208 GLU A N 1
ATOM 1630 C CA . GLU A 1 208 ? -42.744 23.762 9.960 1.00 81.25 208 GLU A CA 1
ATOM 1631 C C . GLU A 1 208 ? -43.151 23.048 11.251 1.00 81.25 208 GLU A C 1
ATOM 1633 O O . GLU A 1 208 ? -42.625 23.380 12.314 1.00 81.25 208 GLU A O 1
ATOM 1638 N N . ASP A 1 209 ? -43.950 21.987 11.167 1.00 82.12 209 ASP A N 1
ATOM 1639 C CA . ASP A 1 209 ? -44.324 21.171 12.326 1.00 82.12 209 ASP A CA 1
ATOM 1640 C C . ASP A 1 209 ? -43.119 20.475 12.963 1.00 82.12 209 ASP A C 1
ATOM 1642 O O . ASP A 1 209 ? -42.988 20.416 14.188 1.00 82.12 209 ASP A O 1
ATOM 1646 N N . LYS A 1 210 ? -42.183 19.980 12.142 1.00 78.62 210 LYS A N 1
ATOM 1647 C CA . LYS A 1 210 ? -40.916 19.430 12.643 1.00 78.62 210 LYS A CA 1
ATOM 1648 C C . LYS A 1 210 ? -40.087 20.498 13.350 1.00 78.62 210 LYS A C 1
ATOM 1650 O O . LYS A 1 210 ? -39.550 20.219 14.420 1.00 78.62 210 LYS A O 1
ATOM 1655 N N . LYS A 1 211 ? -40.005 21.717 12.805 1.00 84.44 211 LYS A N 1
ATOM 1656 C CA . LYS A 1 211 ? -39.298 22.832 13.454 1.00 84.44 211 LYS A CA 1
ATOM 1657 C C . LYS A 1 211 ? -39.931 23.183 14.803 1.00 84.44 211 LYS A C 1
ATOM 1659 O O . LYS A 1 211 ? -39.206 23.211 15.796 1.00 84.44 211 LYS A O 1
ATOM 1664 N N . ARG A 1 212 ? -41.260 23.321 14.873 1.00 89.81 212 ARG A N 1
ATOM 1665 C CA . ARG A 1 212 ? -41.996 23.600 16.123 1.00 89.81 212 ARG A CA 1
ATOM 1666 C C . ARG A 1 212 ? -41.722 22.545 17.198 1.00 89.81 212 ARG A C 1
ATOM 1668 O O . ARG A 1 212 ? -41.290 22.897 18.293 1.00 89.81 212 ARG A O 1
ATOM 1675 N N . LYS A 1 213 ? -41.814 21.256 16.847 1.00 89.31 213 LYS A N 1
ATOM 1676 C CA . LYS A 1 213 ? -41.491 20.144 17.764 1.00 89.31 213 LYS A CA 1
ATOM 1677 C C . LYS A 1 213 ? -40.041 20.184 18.249 1.00 89.31 213 LYS A C 1
ATOM 1679 O O . LYS A 1 213 ? -39.772 19.967 19.426 1.00 89.31 213 LYS A O 1
ATOM 1684 N N . THR A 1 214 ? -39.081 20.492 17.371 1.00 83.31 214 THR A N 1
ATOM 1685 C CA . THR A 1 214 ? -37.670 20.602 17.791 1.00 83.31 214 THR A CA 1
ATOM 1686 C C . THR A 1 214 ? -37.415 21.791 18.717 1.00 83.31 214 THR A C 1
ATOM 1688 O O . THR A 1 214 ? -36.555 21.711 19.596 1.00 83.31 214 THR A O 1
ATOM 1691 N N . GLU A 1 215 ? -38.148 22.891 18.549 1.00 91.44 215 GLU A N 1
ATOM 1692 C CA . GLU A 1 215 ? -38.048 24.068 19.411 1.00 91.44 215 GLU A CA 1
ATOM 1693 C C . GLU A 1 215 ? -38.692 23.843 20.781 1.00 91.44 215 GLU A C 1
ATOM 1695 O O . GLU A 1 215 ? -38.125 24.271 21.788 1.00 91.44 215 GLU A O 1
ATOM 1700 N N . GLU A 1 216 ? -39.813 23.125 20.844 1.00 93.88 216 GLU A N 1
ATOM 1701 C CA . GLU A 1 216 ? -40.439 22.687 22.098 1.00 93.88 216 GLU A CA 1
ATOM 1702 C C . GLU A 1 216 ? -39.503 21.781 22.901 1.00 93.88 216 GLU A C 1
ATOM 1704 O O . GLU A 1 216 ? -39.206 22.089 24.055 1.00 93.88 216 GLU A O 1
ATOM 1709 N N . ILE A 1 217 ? -38.914 20.762 22.263 1.00 88.31 217 ILE A N 1
ATOM 1710 C CA . ILE A 1 217 ? -37.927 19.874 22.904 1.00 88.31 217 ILE A CA 1
ATOM 1711 C C . ILE A 1 217 ? -36.725 20.678 23.428 1.00 88.31 217 ILE A C 1
ATOM 1713 O O . ILE A 1 217 ? -36.226 20.443 24.529 1.00 88.31 217 ILE A O 1
ATOM 1717 N N . ARG A 1 218 ? -36.247 21.679 22.675 1.00 89.38 218 ARG A N 1
ATOM 1718 C CA . ARG A 1 218 ? -35.148 22.552 23.130 1.00 89.38 218 ARG A CA 1
ATOM 1719 C C . ARG A 1 218 ? -35.534 23.410 24.337 1.00 89.38 218 ARG A C 1
ATOM 1721 O O . ARG A 1 218 ? -34.681 23.635 25.200 1.00 89.38 218 ARG A O 1
ATOM 1728 N N . LYS A 1 219 ? -36.776 23.900 24.410 1.00 95.50 219 LYS A N 1
ATOM 1729 C CA . LYS A 1 219 ? -37.284 24.654 25.568 1.00 95.50 219 LYS A CA 1
ATOM 1730 C C . LYS A 1 219 ? -37.396 23.753 26.798 1.00 95.50 219 LYS A C 1
ATOM 1732 O O . LYS A 1 219 ? -36.902 24.146 27.852 1.00 95.50 219 LYS A O 1
ATOM 1737 N N . GLU A 1 220 ? -37.907 22.536 26.638 1.00 93.38 220 GLU A N 1
ATOM 1738 C CA . GLU A 1 220 ? -38.015 21.542 27.711 1.00 93.38 220 GLU A CA 1
ATOM 1739 C C . GLU A 1 220 ? -36.634 21.166 28.277 1.00 93.38 220 GLU A C 1
ATOM 1741 O O . GLU A 1 220 ? -36.407 21.232 29.485 1.00 93.38 220 GLU A O 1
ATOM 1746 N N . ILE A 1 221 ? -35.644 20.912 27.411 1.00 90.06 221 ILE A N 1
ATOM 1747 C CA . ILE A 1 221 ? -34.253 20.659 27.833 1.00 90.06 221 ILE A CA 1
ATOM 1748 C C . ILE A 1 221 ? -33.683 21.848 28.621 1.00 90.06 221 ILE A C 1
ATOM 1750 O O . ILE A 1 221 ? -32.972 21.666 29.615 1.00 90.06 221 ILE A O 1
ATOM 1754 N N . LYS A 1 222 ? -33.973 23.083 28.195 1.00 92.81 222 LYS A N 1
ATOM 1755 C CA . LYS A 1 222 ? -33.510 24.296 28.884 1.00 92.81 222 LYS A CA 1
ATOM 1756 C C . LYS A 1 222 ? -34.169 24.448 30.256 1.00 92.81 222 LYS A C 1
ATOM 1758 O O . LYS A 1 222 ? -33.494 24.844 31.210 1.00 92.81 222 LYS A O 1
ATOM 1763 N N . GLU A 1 223 ? -35.447 24.110 30.366 1.00 95.19 223 GLU A N 1
ATOM 1764 C CA . GLU A 1 223 ? -36.199 24.147 31.615 1.00 95.19 223 GLU A CA 1
ATOM 1765 C C . GLU A 1 223 ? -35.704 23.090 32.607 1.00 95.19 223 GLU A C 1
ATOM 1767 O O . GLU A 1 223 ? -35.353 23.442 33.735 1.00 95.19 223 GLU A O 1
ATOM 1772 N N . ILE A 1 224 ? -35.516 21.843 32.162 1.00 91.81 224 ILE A N 1
ATOM 1773 C CA . ILE A 1 224 ? -34.922 20.764 32.967 1.00 91.81 224 ILE A CA 1
ATOM 1774 C C . ILE A 1 224 ? -33.527 21.171 33.453 1.00 91.81 224 ILE A C 1
ATOM 1776 O O . ILE A 1 224 ? -33.212 21.043 34.636 1.00 91.81 224 ILE A O 1
ATOM 1780 N N . LYS A 1 225 ? -32.686 21.736 32.578 1.00 88.94 225 LYS A N 1
ATOM 1781 C CA . LYS A 1 225 ? -31.339 22.199 32.951 1.00 88.94 225 LYS A CA 1
ATOM 1782 C C . LYS A 1 225 ? -31.383 23.316 34.002 1.00 88.94 225 LYS A C 1
ATOM 1784 O O . LYS A 1 225 ? -30.566 23.317 34.926 1.00 88.94 225 LYS A O 1
ATOM 1789 N N . SER A 1 226 ? -32.342 24.237 33.896 1.00 89.31 226 SER A N 1
ATOM 1790 C CA . SER A 1 226 ? -32.581 25.290 34.891 1.00 89.31 226 SER A CA 1
ATOM 1791 C C . SER A 1 226 ? -33.020 24.704 36.235 1.00 89.31 226 SER A C 1
ATOM 1793 O O . SER A 1 226 ? -32.403 25.010 37.258 1.00 89.31 226 SER A O 1
ATOM 1795 N N . GLN A 1 227 ? -33.999 23.796 36.244 1.00 87.06 227 GL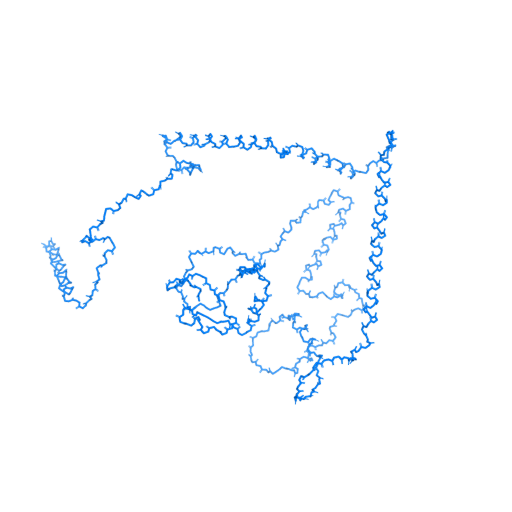N A N 1
ATOM 1796 C CA . GLN A 1 227 ? -34.458 23.104 37.453 1.00 87.06 227 GLN A CA 1
ATOM 1797 C C . GLN A 1 227 ? -33.323 22.326 38.133 1.00 87.06 227 GLN A C 1
ATOM 1799 O O . GLN A 1 227 ? -33.149 22.415 39.347 1.00 87.06 227 GLN A O 1
ATOM 1804 N N . LEU A 1 228 ? -32.482 21.638 37.357 1.00 82.38 228 LEU A N 1
ATOM 1805 C CA . LEU A 1 228 ? -31.349 20.864 37.869 1.00 82.38 228 LEU A CA 1
ATOM 1806 C C . LEU A 1 228 ? -30.257 21.772 38.458 1.00 82.38 228 LEU A C 1
ATOM 1808 O O . LEU A 1 228 ? -29.639 21.435 39.468 1.00 82.38 228 LEU A O 1
ATOM 1812 N N . SER A 1 229 ? -30.054 22.957 37.872 1.00 75.56 229 SER A N 1
ATOM 1813 C CA . SER A 1 229 ? -29.152 23.979 38.418 1.00 75.56 229 SER A CA 1
ATOM 1814 C C . SER A 1 229 ? -29.670 24.603 39.718 1.00 75.56 229 SER A C 1
ATOM 1816 O O . SER A 1 229 ? -28.874 24.837 40.626 1.00 75.56 229 SER A O 1
ATOM 1818 N N . LYS A 1 230 ? -30.988 24.816 39.841 1.00 82.38 230 LYS A N 1
ATOM 1819 C CA . LYS A 1 230 ? -31.630 25.297 41.073 1.00 82.38 230 LYS A CA 1
ATOM 1820 C C . LYS A 1 230 ? -31.499 24.253 42.179 1.00 82.38 230 LYS A C 1
ATOM 1822 O O . LYS A 1 230 ? -30.912 24.559 43.204 1.00 82.38 230 LYS A O 1
ATOM 1827 N N . LYS A 1 231 ? -31.828 22.986 41.893 1.00 76.94 231 LYS A N 1
ATOM 1828 C CA . LYS A 1 231 ? -31.629 21.858 42.822 1.00 76.94 231 LYS A CA 1
ATOM 1829 C C . LYS A 1 231 ? -30.178 21.722 43.300 1.00 76.94 231 LYS A C 1
ATOM 1831 O O . LYS A 1 231 ? -29.944 21.415 44.463 1.00 76.94 231 LYS A O 1
ATOM 1836 N N . LYS A 1 232 ? -29.192 21.961 42.423 1.00 74.19 232 LYS A N 1
ATOM 1837 C CA . LYS A 1 232 ? -27.771 22.003 42.816 1.00 74.19 232 LYS A CA 1
ATOM 1838 C C . LYS A 1 232 ? -27.451 23.192 43.724 1.00 74.19 232 LYS A C 1
ATOM 1840 O O . LYS A 1 232 ? -26.731 23.004 44.694 1.00 74.19 232 LYS A O 1
ATOM 1845 N N . LYS A 1 233 ? -27.974 24.387 43.436 1.00 68.75 233 LYS A N 1
ATOM 1846 C CA . LYS A 1 233 ? -27.782 25.577 44.282 1.00 68.75 233 LYS A CA 1
ATOM 1847 C C . LYS A 1 233 ? -28.468 25.445 45.642 1.00 68.75 233 LYS A C 1
ATOM 1849 O O . LYS A 1 233 ? -27.876 25.853 46.630 1.00 68.75 233 LYS A O 1
ATOM 1854 N N . ASP A 1 234 ? -29.643 24.828 45.703 1.00 66.81 234 ASP A N 1
ATOM 1855 C CA . ASP A 1 234 ? -30.360 24.568 46.957 1.00 66.81 234 ASP A CA 1
ATOM 1856 C C . ASP A 1 234 ? -29.615 23.527 47.809 1.00 66.81 234 ASP A C 1
ATOM 1858 O O . ASP A 1 234 ? -29.523 23.662 49.024 1.00 66.81 234 ASP A O 1
ATOM 1862 N N . LYS A 1 235 ? -28.972 22.539 47.168 1.00 63.16 235 LYS A N 1
ATOM 1863 C CA . LYS A 1 235 ? -28.093 21.574 47.847 1.00 63.16 235 LYS A CA 1
ATOM 1864 C C . LYS A 1 235 ? -26.794 22.202 48.371 1.00 63.16 235 LYS A C 1
ATOM 1866 O O . LYS A 1 235 ? -26.286 21.746 49.385 1.00 63.16 235 LYS A O 1
ATOM 1871 N N . ILE A 1 236 ? -26.280 23.231 47.692 1.00 54.28 236 ILE A N 1
ATOM 1872 C CA . ILE A 1 236 ? -25.096 23.996 48.123 1.00 54.28 236 ILE A CA 1
ATOM 1873 C C . ILE A 1 236 ? -25.461 24.978 49.249 1.00 54.28 236 ILE A C 1
ATOM 1875 O O . ILE A 1 236 ? -24.705 25.109 50.198 1.00 54.28 236 ILE A O 1
ATOM 1879 N N . LYS A 1 237 ? -26.641 25.614 49.209 1.00 51.34 237 LYS A N 1
ATOM 1880 C CA . LYS A 1 237 ? -27.103 26.518 50.281 1.00 51.34 237 LYS A CA 1
ATOM 1881 C C . LYS A 1 237 ? -27.399 25.811 51.606 1.00 51.34 237 LYS A C 1
ATOM 1883 O O . LYS A 1 237 ? -27.276 26.439 52.647 1.00 51.34 237 LYS A O 1
ATOM 1888 N N . ASN A 1 238 ? -27.746 24.526 51.573 1.00 49.22 238 ASN A N 1
ATOM 1889 C CA . ASN A 1 238 ? -27.951 23.718 52.779 1.00 49.22 238 ASN A CA 1
ATOM 1890 C C . ASN A 1 238 ? -26.645 23.115 53.345 1.00 49.22 238 ASN A C 1
ATOM 1892 O O . ASN A 1 238 ? -26.720 22.278 54.238 1.00 49.22 238 ASN A O 1
ATOM 1896 N N . GLN A 1 239 ? -25.468 23.481 52.816 1.00 48.59 239 GLN A N 1
ATOM 1897 C CA . GLN A 1 239 ? -24.162 23.022 53.317 1.00 48.59 239 GLN A CA 1
ATOM 1898 C C . GLN A 1 239 ? -23.387 24.072 54.134 1.00 48.59 239 GLN A C 1
ATOM 1900 O O . GLN A 1 239 ? -22.348 23.718 54.677 1.00 48.59 239 GLN A O 1
ATOM 1905 N N . ASP A 1 240 ? -23.897 25.302 54.284 1.00 43.72 240 ASP A N 1
ATOM 1906 C CA . ASP A 1 240 ? -23.214 26.400 54.998 1.00 43.72 240 ASP A CA 1
ATOM 1907 C C . ASP A 1 240 ? -23.893 26.773 56.336 1.00 43.72 240 ASP A C 1
ATOM 1909 O O . ASP A 1 240 ? -24.051 27.948 56.672 1.00 43.72 240 ASP A O 1
ATOM 1913 N N . THR A 1 241 ? -24.300 25.776 57.122 1.00 38.84 241 THR A N 1
ATOM 1914 C CA . THR A 1 241 ? -24.559 25.944 58.562 1.00 38.84 241 THR A CA 1
ATOM 1915 C C . THR A 1 241 ? -23.866 24.815 59.310 1.00 38.84 241 THR A C 1
ATOM 1917 O O . THR A 1 241 ? -24.316 23.670 59.258 1.00 38.84 241 THR A O 1
ATOM 1920 N N . ASP A 1 242 ? -22.758 25.154 59.968 1.00 43.91 242 ASP A N 1
ATOM 1921 C CA . ASP A 1 242 ? -22.104 24.330 60.977 1.00 43.91 242 ASP A CA 1
ATOM 1922 C C . ASP A 1 242 ? -23.065 24.136 62.155 1.00 43.91 242 ASP A C 1
ATOM 1924 O O . ASP A 1 242 ? -23.169 24.998 63.017 1.00 43.91 242 ASP A O 1
ATOM 1928 N N . ASP A 1 243 ? -23.787 23.020 62.155 1.00 40.34 243 ASP A N 1
ATOM 1929 C CA . ASP A 1 243 ? -24.276 22.349 63.355 1.00 40.34 243 ASP A CA 1
ATOM 1930 C C . ASP A 1 243 ? -24.543 20.882 62.989 1.00 40.34 243 ASP A C 1
ATOM 1932 O O . ASP A 1 243 ? -25.368 20.571 62.129 1.00 40.34 243 ASP A O 1
ATOM 1936 N N . GLU A 1 244 ? -23.790 19.982 63.623 1.00 46.44 244 GLU A N 1
ATOM 1937 C CA . GLU A 1 244 ? -23.977 18.526 63.602 1.00 46.44 244 GLU A CA 1
ATOM 1938 C C . GLU A 1 244 ? -25.452 18.145 63.833 1.00 46.44 244 GLU A C 1
ATOM 1940 O O . GLU A 1 244 ? -25.969 18.353 64.937 1.00 46.44 244 GLU A O 1
ATOM 1945 N N . PRO A 1 245 ? -26.143 17.507 62.868 1.00 39.97 245 PRO A N 1
ATOM 1946 C CA . PRO A 1 245 ? -27.354 16.772 63.156 1.00 39.97 245 PRO A CA 1
ATOM 1947 C C . PRO A 1 245 ? -26.972 15.310 63.390 1.00 39.97 245 PRO A C 1
ATOM 1949 O O . PRO A 1 245 ? -26.731 14.537 62.460 1.00 39.97 245 PRO A O 1
ATOM 1952 N N . SER A 1 246 ? -26.976 14.918 64.662 1.00 52.31 246 SER A N 1
ATOM 1953 C CA . SER A 1 246 ? -27.044 13.512 65.054 1.00 52.31 246 SER A CA 1
ATOM 1954 C C . SER A 1 246 ? -28.353 12.899 64.534 1.00 52.31 246 SER A C 1
ATOM 1956 O O . SER A 1 246 ? -29.409 12.999 65.155 1.00 52.31 246 SER A O 1
ATOM 1958 N N . GLU A 1 247 ? -28.306 12.287 63.349 1.00 45.84 247 GLU A N 1
ATOM 1959 C CA . GLU A 1 247 ? -29.461 11.587 62.784 1.00 45.84 247 GLU A CA 1
ATOM 1960 C C . GLU A 1 247 ? -29.673 10.218 63.468 1.00 45.84 247 GLU A C 1
ATOM 1962 O O . GLU A 1 247 ? -28.716 9.473 63.719 1.00 45.84 247 GLU A O 1
ATOM 1967 N N . PRO A 1 248 ? -30.930 9.850 63.777 1.00 43.94 248 PRO A N 1
ATOM 1968 C CA . PRO A 1 248 ? -31.260 8.596 64.438 1.00 43.94 248 PRO A CA 1
ATOM 1969 C C . PRO A 1 248 ? -30.926 7.393 63.544 1.00 43.94 248 PRO A C 1
ATOM 1971 O O . PRO A 1 248 ? -31.249 7.354 62.357 1.00 43.94 248 PRO A O 1
ATOM 1974 N N . LYS A 1 249 ? -30.287 6.381 64.143 1.00 49.91 249 LYS A N 1
ATOM 1975 C CA . LYS A 1 249 ? -29.890 5.123 63.495 1.00 49.91 249 LYS A CA 1
ATOM 1976 C C . LYS A 1 249 ? -31.118 4.360 62.982 1.00 49.91 249 LYS A C 1
ATOM 1978 O O . LYS A 1 249 ? -31.743 3.617 63.734 1.00 49.91 249 LYS A O 1
ATOM 1983 N N . LEU A 1 250 ? -31.427 4.508 61.698 1.00 51.81 250 LEU A N 1
ATOM 1984 C CA . LEU A 1 250 ? -32.258 3.558 60.956 1.00 51.81 250 LEU A CA 1
ATOM 1985 C C . LEU A 1 250 ? -31.375 2.430 60.390 1.00 51.81 250 LEU A C 1
ATOM 1987 O O . LEU A 1 250 ? -30.193 2.674 60.126 1.00 51.81 250 LEU A O 1
ATOM 1991 N N . PRO A 1 251 ? -31.901 1.200 60.221 1.00 56.25 251 PRO A N 1
ATOM 1992 C CA . PRO A 1 251 ? -31.109 0.047 59.801 1.00 56.25 251 PRO A CA 1
ATOM 1993 C C . PRO A 1 251 ? -30.488 0.333 58.436 1.00 56.25 251 PRO A C 1
ATOM 1995 O O . PRO A 1 251 ? -31.187 0.570 57.453 1.00 56.25 251 PRO A O 1
ATOM 1998 N N . ILE A 1 252 ? -29.162 0.393 58.399 1.00 59.59 252 ILE A N 1
ATOM 1999 C CA . ILE A 1 252 ? -28.430 0.757 57.193 1.00 59.59 252 ILE A CA 1
ATOM 2000 C C . ILE A 1 252 ? -28.505 -0.434 56.240 1.00 59.59 252 ILE A C 1
ATOM 2002 O O . ILE A 1 252 ? -28.021 -1.516 56.561 1.00 59.59 252 ILE A O 1
ATOM 2006 N N . ASP A 1 253 ? -29.103 -0.206 55.075 1.00 75.19 253 ASP A N 1
ATOM 2007 C CA . ASP A 1 253 ? -29.143 -1.146 53.958 1.00 75.19 253 ASP A CA 1
ATOM 2008 C C . ASP A 1 253 ? -27.713 -1.665 53.655 1.00 75.19 253 ASP A C 1
ATOM 2010 O O . ASP A 1 253 ? -26.818 -0.838 53.412 1.00 75.19 253 ASP A O 1
ATOM 2014 N N . PRO A 1 254 ? -27.444 -2.988 53.703 1.00 79.25 254 PRO A N 1
ATOM 2015 C CA . PRO A 1 254 ? -26.094 -3.564 53.596 1.00 79.25 254 PRO A CA 1
ATOM 2016 C C . PRO A 1 254 ? -25.322 -3.090 52.359 1.00 79.25 254 PRO A C 1
ATOM 2018 O O . PRO A 1 254 ? -24.106 -2.884 52.396 1.00 79.25 254 PRO A O 1
ATOM 2021 N N . LEU A 1 255 ? -26.047 -2.824 51.273 1.00 77.69 255 LEU A N 1
ATOM 2022 C CA . LEU A 1 255 ? -25.505 -2.325 50.014 1.00 77.69 255 LEU A CA 1
ATOM 2023 C C . LEU A 1 255 ? -24.860 -0.935 50.153 1.00 77.69 255 LEU A C 1
ATOM 2025 O O . LEU A 1 255 ? -23.826 -0.646 49.547 1.00 77.69 255 LEU A O 1
ATOM 2029 N N . LYS A 1 256 ? -25.440 -0.066 50.989 1.00 80.00 256 LYS A N 1
ATOM 2030 C CA . LYS A 1 256 ? -24.924 1.287 51.230 1.00 80.00 256 LYS A CA 1
ATOM 2031 C C . LYS A 1 256 ? -23.619 1.252 52.025 1.00 80.00 256 LYS A C 1
ATOM 2033 O O . LYS A 1 256 ? -22.742 2.077 51.774 1.00 80.00 256 LYS A O 1
ATOM 2038 N N . GLN A 1 257 ? -23.465 0.299 52.945 1.00 83.25 257 GLN A N 1
ATOM 2039 C CA . GLN A 1 257 ? -22.215 0.113 53.690 1.00 83.25 257 GLN A CA 1
ATOM 2040 C C . GLN A 1 257 ? -21.093 -0.356 52.768 1.00 83.25 257 GLN A C 1
ATOM 2042 O O . GLN A 1 257 ? -20.046 0.288 52.724 1.00 83.25 257 GLN A O 1
ATOM 2047 N N . GLN A 1 258 ? -21.353 -1.375 51.944 1.00 81.62 258 GLN A N 1
ATOM 2048 C CA . GLN A 1 258 ? -20.387 -1.868 50.956 1.00 81.62 258 GLN A CA 1
ATOM 2049 C C . GLN A 1 258 ? -19.947 -0.773 49.979 1.00 81.62 258 GLN A C 1
ATOM 2051 O O . GLN A 1 258 ? -18.770 -0.657 49.643 1.00 81.62 258 GLN A O 1
ATOM 2056 N N . TYR A 1 259 ? -20.875 0.082 49.542 1.00 83.94 259 TYR A N 1
ATOM 2057 C CA . TYR A 1 259 ? -20.551 1.218 48.682 1.00 83.94 259 TYR A CA 1
ATOM 2058 C C . TYR A 1 259 ? -19.606 2.223 49.362 1.00 83.94 259 TYR A C 1
ATOM 2060 O O . TYR A 1 259 ? -18.622 2.660 48.759 1.00 83.94 259 TYR A O 1
ATOM 2068 N N . LEU A 1 260 ? -19.868 2.569 50.626 1.00 89.06 260 LEU A N 1
ATOM 2069 C CA . LEU A 1 260 ? -19.023 3.485 51.397 1.00 89.06 260 LEU A CA 1
ATOM 2070 C C . LEU A 1 260 ? -17.644 2.884 51.700 1.00 89.06 260 LEU A C 1
ATOM 2072 O O . LEU A 1 260 ? -16.642 3.598 51.643 1.00 89.06 260 LEU A O 1
ATOM 2076 N N . GLU A 1 261 ? -17.577 1.585 51.984 1.00 89.25 261 GLU A N 1
ATOM 2077 C CA . GLU A 1 261 ? -16.322 0.852 52.175 1.00 89.25 261 GLU A CA 1
ATOM 2078 C C . GLU A 1 261 ? -15.492 0.812 50.891 1.00 89.25 261 GLU A C 1
ATOM 2080 O O . GLU A 1 261 ? -14.307 1.150 50.920 1.00 89.25 261 GLU A O 1
ATOM 2085 N N . ASN A 1 262 ? -16.119 0.520 49.749 1.00 86.06 262 ASN A N 1
ATOM 2086 C CA . ASN A 1 262 ? -15.458 0.542 48.446 1.00 86.06 262 ASN A CA 1
ATOM 2087 C C . ASN A 1 262 ? -14.902 1.933 48.117 1.00 86.06 262 ASN A C 1
ATOM 2089 O O . ASN A 1 262 ? -13.755 2.056 47.689 1.00 86.06 262 ASN A O 1
ATOM 2093 N N . ILE A 1 263 ? -15.665 3.004 48.363 1.00 89.62 263 ILE A N 1
ATOM 2094 C CA . ILE A 1 263 ? -15.173 4.377 48.168 1.00 89.62 263 ILE A CA 1
ATOM 2095 C C . ILE A 1 263 ? -13.946 4.652 49.037 1.00 89.62 263 ILE A C 1
ATOM 2097 O O . ILE A 1 263 ? -12.955 5.192 48.539 1.00 89.62 263 ILE A O 1
ATOM 2101 N N . LYS A 1 264 ? -13.993 4.275 50.319 1.00 89.44 264 LYS A N 1
ATOM 2102 C CA . LYS A 1 264 ? -12.862 4.454 51.237 1.00 89.44 264 LYS A CA 1
ATOM 2103 C C . LYS A 1 264 ? -11.634 3.691 50.745 1.00 89.44 264 LYS A C 1
ATOM 2105 O O . LYS A 1 264 ? -10.561 4.282 50.691 1.00 89.44 264 LYS A O 1
ATOM 2110 N N . PHE A 1 265 ? -11.809 2.446 50.302 1.00 91.94 265 PHE A N 1
ATOM 2111 C CA . PHE A 1 265 ? -10.748 1.592 49.767 1.00 91.94 265 PHE A CA 1
ATOM 2112 C C . PHE A 1 265 ? -10.054 2.178 48.526 1.00 91.94 265 PHE A C 1
ATOM 2114 O O . PHE A 1 265 ? -8.825 2.206 48.443 1.00 91.94 265 PHE A O 1
ATOM 2121 N N . TYR A 1 266 ? -10.814 2.683 47.550 1.00 81.75 266 TYR A N 1
ATOM 2122 C CA . TYR A 1 266 ? -10.217 3.307 46.363 1.00 81.75 266 TYR A CA 1
ATOM 2123 C C . TYR A 1 266 ? -9.603 4.677 46.669 1.00 81.75 266 TYR A C 1
ATOM 2125 O O . TYR A 1 266 ? -8.611 5.057 46.041 1.00 81.75 266 TYR A O 1
ATOM 2133 N N . SER A 1 267 ? -10.149 5.406 47.646 1.00 81.19 267 SER A N 1
ATOM 2134 C CA . SER A 1 267 ? -9.559 6.657 48.120 1.00 81.19 267 SER A CA 1
ATOM 2135 C C . SER A 1 267 ? -8.174 6.414 48.718 1.00 81.19 267 SER A C 1
ATOM 2137 O O . SER A 1 267 ? -7.232 7.096 48.324 1.00 81.19 267 SER A O 1
ATOM 2139 N N . SER A 1 268 ? -8.008 5.414 49.589 1.00 82.50 268 SER A N 1
ATOM 2140 C CA . SER A 1 268 ? -6.701 5.063 50.162 1.00 82.50 268 SER A CA 1
ATOM 2141 C C . SER A 1 268 ? -5.703 4.578 49.105 1.00 82.50 268 SER A C 1
ATOM 2143 O O . SER A 1 268 ? -4.581 5.081 49.074 1.00 82.50 268 SER A O 1
ATOM 2145 N N . LYS A 1 269 ? -6.111 3.735 48.145 1.00 79.06 269 LYS A N 1
ATOM 2146 C CA . LYS A 1 269 ? -5.237 3.326 47.020 1.00 79.06 269 LYS A CA 1
ATOM 2147 C C . LYS A 1 269 ? -4.761 4.490 46.150 1.00 79.06 269 LYS A C 1
ATOM 2149 O O . LYS A 1 269 ? -3.651 4.477 45.625 1.00 79.06 269 LYS A O 1
ATOM 2154 N N . LYS A 1 270 ? -5.579 5.532 45.995 1.00 73.75 270 LYS A N 1
ATOM 2155 C CA . LYS A 1 270 ? -5.188 6.741 45.258 1.00 73.75 270 LYS A CA 1
ATOM 2156 C C . LYS A 1 270 ? -4.099 7.544 45.982 1.00 73.75 270 LYS A C 1
ATOM 2158 O O . LYS A 1 270 ? -3.387 8.299 45.324 1.00 73.75 270 LYS A O 1
ATOM 2163 N N . HIS A 1 271 ? -3.974 7.403 47.303 1.00 64.94 271 HIS A N 1
ATOM 2164 C CA . HIS A 1 271 ? -2.914 8.032 48.095 1.00 64.94 271 HIS A CA 1
ATOM 2165 C C . HIS A 1 271 ? -1.598 7.236 48.089 1.00 64.94 271 HIS A C 1
ATOM 2167 O O . HIS A 1 271 ? -0.550 7.846 48.272 1.00 64.94 271 HIS A O 1
ATOM 2173 N N . GLU A 1 272 ? -1.629 5.925 47.817 1.00 71.06 272 GLU A N 1
ATOM 2174 C CA . GLU A 1 272 ? -0.422 5.096 47.628 1.00 71.06 272 GLU A CA 1
ATOM 2175 C C . GLU A 1 272 ? 0.303 5.392 46.305 1.00 71.06 272 GLU A C 1
ATOM 2177 O O . GLU A 1 272 ? 1.523 5.263 46.204 1.00 71.06 272 GLU A O 1
ATOM 2182 N N . ILE A 1 273 ? -0.429 5.824 45.275 1.00 68.38 273 ILE A N 1
ATOM 2183 C CA . ILE A 1 273 ? 0.158 6.210 43.990 1.00 68.38 273 ILE A CA 1
ATOM 2184 C C . ILE A 1 273 ? 0.743 7.622 44.121 1.00 68.38 273 ILE A C 1
ATOM 2186 O O . ILE A 1 273 ? 0.010 8.611 44.211 1.00 68.38 273 ILE A O 1
ATOM 2190 N N . LEU A 1 274 ? 2.075 7.721 44.093 1.00 61.78 274 LEU A N 1
ATOM 2191 C CA . LEU A 1 274 ? 2.799 8.994 44.148 1.00 61.78 274 LEU A CA 1
ATOM 2192 C C . LEU A 1 274 ? 2.321 9.935 43.027 1.00 61.78 274 LEU A C 1
ATOM 2194 O O . LEU A 1 274 ? 2.389 9.613 41.836 1.00 61.78 274 LEU A O 1
ATOM 2198 N N . LYS A 1 275 ? 1.819 11.116 43.404 1.00 65.88 275 LYS A N 1
ATOM 2199 C CA . LYS A 1 275 ? 1.400 12.157 42.453 1.00 65.88 275 LYS A CA 1
ATOM 2200 C C . LYS A 1 275 ? 2.627 12.806 41.794 1.00 65.88 275 LYS A C 1
ATOM 2202 O O . LYS A 1 275 ? 3.713 12.831 42.361 1.00 65.88 275 LYS A O 1
ATOM 2207 N N . LYS A 1 276 ? 2.433 13.327 40.576 1.00 64.38 276 LYS A N 1
ATOM 2208 C CA . LYS A 1 276 ? 3.449 13.988 39.729 1.00 64.38 276 LYS A CA 1
ATOM 2209 C C . LYS A 1 276 ? 4.288 15.012 40.520 1.00 64.38 276 LYS A C 1
ATOM 2211 O O . LYS A 1 276 ? 3.713 15.868 41.184 1.00 64.38 276 LYS A O 1
ATOM 2216 N N . GLY A 1 277 ? 5.615 14.930 40.401 1.00 64.06 277 GLY A N 1
ATOM 2217 C CA . GLY A 1 277 ? 6.589 15.803 41.070 1.00 64.06 277 GLY A CA 1
ATOM 2218 C C . GLY A 1 277 ? 7.871 15.051 41.460 1.00 64.06 277 GLY A C 1
ATOM 2219 O O . GLY A 1 277 ? 8.026 13.887 41.083 1.00 64.06 277 GLY A O 1
ATOM 2220 N N . SER A 1 278 ? 8.734 15.705 42.251 1.00 65.62 278 SER A N 1
ATOM 2221 C CA . SER A 1 278 ? 10.063 15.231 42.705 1.00 65.62 278 SER A CA 1
ATOM 2222 C C . SER A 1 278 ? 10.086 13.764 43.148 1.00 65.62 278 SER A C 1
ATOM 2224 O O . SER A 1 278 ? 10.960 13.011 42.754 1.00 65.62 278 SER A O 1
ATOM 2226 N N . SER A 1 279 ? 9.062 13.300 43.870 1.00 71.62 279 SER A N 1
ATOM 2227 C CA . SER A 1 279 ? 9.005 11.916 44.367 1.00 71.62 279 SER A CA 1
ATOM 2228 C C . SER A 1 279 ? 8.919 10.847 43.258 1.00 71.62 279 SER A C 1
ATOM 2230 O O . SER A 1 279 ? 9.427 9.737 43.419 1.00 71.62 279 SER A O 1
ATOM 2232 N N . ARG A 1 280 ? 8.322 11.167 42.097 1.00 79.50 280 ARG A N 1
ATOM 2233 C CA . ARG A 1 280 ? 8.347 10.282 40.916 1.00 79.50 280 ARG A CA 1
ATOM 2234 C C . ARG A 1 280 ? 9.725 10.284 40.257 1.00 79.50 280 ARG A C 1
ATOM 2236 O O . ARG A 1 280 ? 10.146 9.250 39.743 1.00 79.50 280 ARG A O 1
ATOM 2243 N N . GLU A 1 281 ? 10.392 11.434 40.253 1.00 83.94 281 GLU A N 1
ATOM 2244 C CA . GLU A 1 281 ? 11.746 11.578 39.719 1.00 83.94 281 GLU A CA 1
ATOM 2245 C C . GLU A 1 281 ? 12.728 10.776 40.573 1.00 83.94 281 GLU A C 1
ATOM 2247 O O . GLU A 1 281 ? 13.446 9.948 40.024 1.00 83.94 281 GLU A O 1
ATOM 2252 N N . ASP A 1 282 ? 12.642 10.870 41.899 1.00 86.69 282 ASP A N 1
ATOM 2253 C CA . ASP A 1 282 ? 13.448 10.084 42.839 1.00 86.69 282 ASP A CA 1
ATOM 2254 C C . ASP A 1 282 ? 13.238 8.575 42.654 1.00 86.69 282 ASP A C 1
ATOM 2256 O O . ASP A 1 282 ? 14.195 7.800 42.635 1.00 86.69 282 ASP A O 1
ATOM 2260 N N . PHE A 1 283 ? 11.992 8.139 42.435 1.00 85.44 283 PHE A N 1
ATOM 2261 C CA . PHE A 1 283 ? 11.694 6.744 42.105 1.00 85.44 283 PHE A CA 1
ATOM 2262 C C . PHE A 1 283 ? 12.337 6.316 40.778 1.00 85.44 283 PHE A C 1
ATOM 2264 O O . PHE A 1 283 ? 12.917 5.234 40.683 1.00 85.44 283 PHE A O 1
ATOM 2271 N N . SER A 1 284 ? 12.270 7.169 39.752 1.00 88.19 284 SER A N 1
ATOM 2272 C CA . SER A 1 284 ? 12.892 6.888 38.455 1.00 88.19 284 SER A CA 1
ATOM 2273 C C . SER A 1 284 ? 14.422 6.896 38.514 1.00 88.19 284 SER A C 1
ATOM 2275 O O . SER A 1 284 ? 15.054 6.056 37.878 1.00 88.19 284 SER A O 1
ATOM 2277 N N . LEU A 1 285 ? 15.015 7.775 39.326 1.00 91.81 285 LEU A N 1
ATOM 2278 C CA . LEU A 1 285 ? 16.453 7.840 39.570 1.00 91.81 285 LEU A CA 1
ATOM 2279 C C . LEU A 1 285 ? 16.931 6.608 40.337 1.00 91.81 285 LEU A C 1
ATOM 2281 O O . LEU A 1 285 ? 17.939 6.022 39.955 1.00 91.81 285 LEU A O 1
ATOM 2285 N N . LYS A 1 286 ? 16.167 6.144 41.332 1.00 93.44 286 LYS A N 1
ATOM 2286 C CA . LYS A 1 286 ? 16.443 4.892 42.047 1.00 93.44 286 LYS A CA 1
ATOM 2287 C C . LYS A 1 286 ? 16.404 3.678 41.116 1.00 93.44 286 LYS A C 1
ATOM 2289 O O . LYS A 1 286 ? 17.273 2.815 41.193 1.00 93.44 286 LYS A O 1
ATOM 2294 N N . LEU A 1 287 ? 15.426 3.616 40.210 1.00 91.19 287 LEU A N 1
ATOM 2295 C CA . LEU A 1 287 ? 15.338 2.539 39.218 1.00 91.19 287 LEU A CA 1
ATOM 2296 C C . LEU A 1 287 ? 16.502 2.596 38.213 1.00 91.19 287 LEU A C 1
ATOM 2298 O O . LEU A 1 287 ? 17.042 1.565 37.813 1.00 91.19 287 LEU A O 1
ATOM 2302 N N . LEU A 1 288 ? 16.928 3.803 37.838 1.00 93.44 288 LEU A N 1
ATOM 2303 C CA . LEU A 1 288 ? 18.090 4.027 36.982 1.00 93.44 288 LEU A CA 1
ATOM 2304 C C . LEU A 1 288 ? 19.397 3.629 37.682 1.00 93.44 288 LEU A C 1
ATOM 2306 O O . LEU A 1 288 ? 20.268 3.036 37.049 1.00 93.44 288 LEU A O 1
ATOM 2310 N N . GLU A 1 289 ? 19.538 3.908 38.975 1.00 94.38 289 GLU A N 1
ATOM 2311 C CA . GLU A 1 289 ? 20.691 3.498 39.779 1.00 94.38 289 GLU A CA 1
ATOM 2312 C C . GLU A 1 289 ? 20.780 1.970 39.896 1.00 94.38 289 GLU A C 1
ATOM 2314 O O . GLU A 1 289 ? 21.849 1.400 39.678 1.00 94.38 289 GLU A O 1
ATOM 2319 N N . GLN A 1 290 ? 19.644 1.292 40.103 1.00 93.69 290 GLN A N 1
ATOM 2320 C CA . GLN A 1 290 ? 19.551 -0.173 40.050 1.00 93.69 290 GLN A CA 1
ATOM 2321 C C . GLN A 1 290 ? 19.926 -0.742 38.675 1.00 93.69 290 GLN A C 1
ATOM 2323 O O . GLN A 1 290 ? 20.568 -1.786 38.576 1.00 93.69 290 GLN A O 1
ATOM 2328 N N . PHE A 1 291 ? 19.542 -0.065 37.592 1.00 91.31 291 PHE A N 1
ATOM 2329 C CA . PHE A 1 291 ? 19.922 -0.487 36.247 1.00 91.31 291 PHE A CA 1
ATOM 2330 C C . PHE A 1 291 ? 21.426 -0.311 35.998 1.00 91.31 291 PHE A C 1
ATOM 2332 O O . PHE A 1 291 ? 22.076 -1.215 35.474 1.00 91.31 291 PHE A O 1
ATOM 2339 N N . LYS A 1 292 ? 22.001 0.823 36.418 1.00 89.25 292 LYS A N 1
ATOM 2340 C CA . LYS A 1 292 ? 23.443 1.082 36.310 1.00 89.25 292 LYS A CA 1
ATOM 2341 C C . LYS A 1 292 ? 24.264 0.076 37.109 1.00 89.25 292 LYS A C 1
ATOM 2343 O O . LYS A 1 292 ? 25.253 -0.426 36.583 1.00 89.25 292 LYS A O 1
ATOM 2348 N N . SER A 1 293 ? 23.860 -0.254 38.335 1.00 89.31 293 SER A N 1
ATOM 2349 C CA . SER A 1 293 ? 24.559 -1.265 39.135 1.00 89.31 293 SER A CA 1
ATOM 2350 C C . SER A 1 293 ? 24.483 -2.650 38.489 1.00 89.31 293 SER A C 1
ATOM 2352 O O . SER A 1 293 ? 25.497 -3.343 38.430 1.00 89.31 293 SER A O 1
ATOM 2354 N N . LYS A 1 294 ? 23.335 -3.017 37.900 1.00 86.88 294 LYS A N 1
ATOM 2355 C CA . LYS A 1 294 ? 23.192 -4.266 37.138 1.00 86.88 294 LYS A CA 1
ATOM 2356 C C . LYS A 1 294 ? 24.100 -4.305 35.901 1.00 86.88 294 LYS A C 1
ATOM 2358 O O . LYS A 1 294 ? 24.717 -5.336 35.650 1.00 86.88 294 LYS A O 1
ATOM 2363 N N . LEU A 1 295 ? 24.239 -3.200 35.162 1.00 82.88 295 LEU A N 1
ATOM 2364 C CA . LEU A 1 295 ? 25.184 -3.119 34.039 1.00 82.88 295 LEU A CA 1
ATOM 2365 C C . LEU A 1 295 ? 26.644 -3.213 34.496 1.00 82.88 295 LEU A C 1
ATOM 2367 O O . LEU A 1 295 ? 27.413 -3.960 33.903 1.00 82.88 295 LEU A O 1
ATOM 2371 N N . HIS A 1 296 ? 27.027 -2.505 35.561 1.00 82.94 296 HIS A N 1
ATOM 2372 C CA . HIS A 1 296 ? 28.386 -2.587 36.102 1.00 82.94 296 HIS A CA 1
ATOM 2373 C C . HIS A 1 296 ? 28.729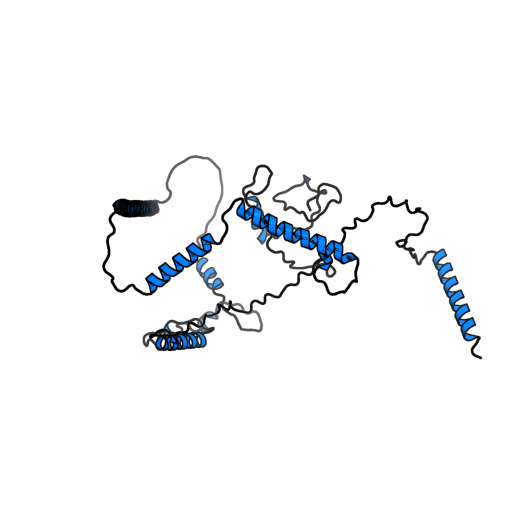 -3.996 36.604 1.00 82.94 296 HIS A C 1
ATOM 2375 O O . HIS A 1 296 ? 29.834 -4.470 36.352 1.00 82.94 296 HIS A O 1
ATOM 2381 N N . SER A 1 297 ? 27.777 -4.687 37.238 1.00 84.25 297 SER A N 1
ATOM 2382 C CA . SER A 1 297 ? 27.938 -6.084 37.653 1.00 84.25 297 SER A CA 1
ATOM 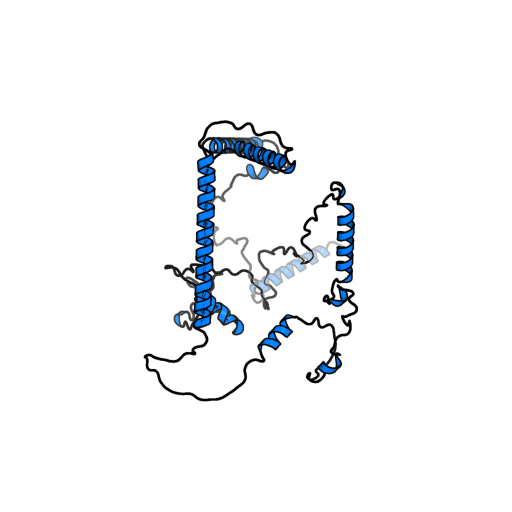2383 C C . SER A 1 297 ? 28.117 -7.020 36.455 1.00 84.25 297 SER A C 1
ATOM 2385 O O . SER A 1 297 ? 29.028 -7.840 36.472 1.00 84.25 297 SER A O 1
ATOM 2387 N N . ALA A 1 298 ? 27.312 -6.862 35.398 1.00 79.38 298 ALA A N 1
ATOM 2388 C CA . ALA A 1 298 ? 27.433 -7.657 34.171 1.00 79.38 298 ALA A CA 1
ATOM 2389 C C . ALA A 1 298 ? 28.725 -7.363 33.381 1.00 79.38 298 ALA A C 1
ATOM 2391 O O . ALA A 1 298 ? 29.210 -8.205 32.629 1.00 79.38 298 ALA A O 1
ATOM 2392 N N . MET A 1 299 ? 29.297 -6.162 33.528 1.00 71.88 299 MET A N 1
ATOM 2393 C CA . MET A 1 299 ? 30.606 -5.829 32.959 1.00 71.88 299 MET A CA 1
ATOM 2394 C C . MET A 1 299 ? 31.765 -6.453 33.747 1.00 71.88 299 MET A C 1
ATOM 2396 O O . MET A 1 299 ? 32.773 -6.793 33.136 1.00 71.88 299 MET A O 1
ATOM 2400 N N . GLN A 1 300 ? 31.640 -6.596 35.072 1.00 71.56 300 GLN A N 1
ATOM 2401 C CA . GLN A 1 300 ? 32.668 -7.206 35.927 1.00 71.56 300 GLN A CA 1
ATOM 2402 C C . GLN A 1 300 ? 32.684 -8.738 35.851 1.00 71.56 300 GLN A C 1
ATOM 2404 O O . GLN A 1 300 ? 33.755 -9.325 35.926 1.00 71.56 300 GLN A O 1
ATOM 2409 N N . SER A 1 301 ? 31.540 -9.393 35.633 1.00 64.81 301 SER A N 1
ATOM 2410 C CA . SER A 1 301 ? 31.447 -10.859 35.508 1.00 64.81 301 SER A CA 1
ATOM 2411 C C . SER A 1 301 ? 32.027 -11.427 34.202 1.00 64.81 301 SER A C 1
ATOM 2413 O O . SER A 1 301 ? 31.905 -12.615 33.935 1.00 64.81 301 SER A O 1
ATOM 2415 N N . LYS A 1 302 ? 32.653 -10.594 33.362 1.00 59.44 302 LYS A N 1
ATOM 2416 C CA . LYS A 1 302 ? 33.164 -10.967 32.035 1.00 59.44 302 LYS A CA 1
ATOM 2417 C C . LYS A 1 302 ? 34.481 -11.759 32.070 1.00 59.44 302 LYS A C 1
ATOM 2419 O O . LYS A 1 302 ? 34.848 -12.330 31.044 1.00 59.44 302 LYS A O 1
ATOM 2424 N N . ASP A 1 303 ? 35.159 -11.799 33.219 1.00 53.31 303 ASP A N 1
ATOM 2425 C CA . ASP A 1 303 ? 36.474 -12.441 33.373 1.00 53.31 303 ASP A CA 1
ATOM 2426 C C . ASP A 1 303 ? 36.424 -13.880 33.917 1.00 53.31 303 ASP A C 1
ATOM 2428 O O . ASP A 1 303 ? 37.435 -14.578 33.866 1.00 53.31 303 ASP A O 1
ATOM 2432 N N . GLU A 1 304 ? 35.265 -14.384 34.353 1.00 52.78 304 GLU A N 1
ATOM 2433 C CA . GLU A 1 304 ? 35.152 -15.753 34.867 1.00 52.78 304 GLU A CA 1
ATOM 2434 C C . GLU A 1 304 ? 34.032 -16.527 34.159 1.00 52.78 304 GLU A C 1
ATOM 2436 O O . GLU A 1 304 ? 32.851 -16.285 34.365 1.00 52.78 304 GLU A O 1
ATOM 2441 N N . THR A 1 305 ? 34.448 -17.501 33.338 1.00 46.44 305 THR A N 1
ATOM 2442 C CA . THR A 1 305 ? 33.669 -18.662 32.856 1.00 46.44 305 THR A CA 1
ATOM 2443 C C . THR A 1 305 ? 32.338 -18.392 32.140 1.00 46.44 305 THR A C 1
ATOM 2445 O O . THR A 1 305 ? 31.306 -18.146 32.747 1.00 46.44 305 THR A O 1
ATOM 2448 N N . LYS A 1 306 ? 32.343 -18.589 30.813 1.00 44.91 306 LYS A N 1
ATOM 2449 C CA . LYS A 1 306 ? 31.130 -18.726 29.993 1.00 44.91 306 LYS A CA 1
ATOM 2450 C C . LYS A 1 306 ? 30.391 -20.026 30.333 1.00 44.91 306 LYS A C 1
ATOM 2452 O O . LYS A 1 306 ? 30.888 -21.101 29.998 1.00 44.91 306 LYS A O 1
ATOM 2457 N N . SER A 1 307 ? 29.206 -19.921 30.924 1.00 46.47 307 SER A N 1
ATOM 2458 C CA . SER A 1 307 ? 28.164 -20.955 30.911 1.00 46.47 307 SER A CA 1
ATOM 2459 C C . SER A 1 307 ? 27.053 -20.545 29.942 1.00 46.47 307 SER A C 1
ATOM 2461 O O . SER A 1 307 ? 26.631 -19.397 29.938 1.00 46.47 307 SER A O 1
ATOM 2463 N N . GLU A 1 308 ? 26.595 -21.471 29.099 1.00 50.56 308 GLU A N 1
ATOM 2464 C CA . GLU A 1 308 ? 25.698 -21.218 27.954 1.00 50.56 308 GLU A CA 1
ATOM 2465 C C . GLU A 1 308 ? 24.210 -20.986 28.323 1.00 50.56 308 GLU A C 1
ATOM 2467 O O . GLU A 1 308 ? 23.337 -21.143 27.471 1.00 50.56 308 GLU A O 1
ATOM 2472 N N . GLU A 1 309 ? 23.890 -20.609 29.566 1.00 51.50 309 GLU A N 1
ATOM 2473 C CA . GLU A 1 309 ? 22.501 -20.559 30.068 1.00 51.50 309 GLU A CA 1
ATOM 2474 C C . GLU A 1 309 ? 22.105 -19.246 30.774 1.00 51.50 309 GLU A C 1
ATOM 2476 O O . GLU A 1 309 ? 21.131 -19.222 31.524 1.00 51.50 309 GLU A O 1
ATOM 2481 N N . ASP A 1 310 ? 22.792 -18.126 30.527 1.00 55.75 310 ASP A N 1
ATOM 2482 C CA . ASP A 1 310 ? 22.431 -16.852 31.162 1.00 55.75 310 ASP A CA 1
ATOM 2483 C C . ASP A 1 310 ? 21.573 -15.954 30.247 1.00 55.75 310 ASP A C 1
ATOM 2485 O O . ASP A 1 310 ? 22.041 -15.341 29.286 1.00 55.75 310 ASP A O 1
ATOM 2489 N N . GLU A 1 311 ? 20.287 -15.792 30.594 1.00 60.50 311 GLU A N 1
ATOM 2490 C CA . GLU A 1 311 ? 19.306 -14.916 29.912 1.00 60.50 311 GLU A CA 1
ATOM 2491 C C . GLU A 1 311 ? 19.712 -13.419 29.860 1.00 60.50 311 GLU A C 1
ATOM 2493 O O . GLU A 1 311 ? 19.073 -12.601 29.187 1.00 60.50 311 GLU A O 1
ATOM 2498 N N . ASP A 1 312 ? 20.785 -13.038 30.560 1.00 61.12 312 ASP A N 1
ATOM 2499 C CA . ASP A 1 312 ? 21.316 -11.676 30.658 1.00 61.12 312 ASP A CA 1
ATOM 2500 C C . ASP A 1 312 ? 22.564 -11.422 29.775 1.00 61.12 312 ASP A C 1
ATOM 2502 O O . ASP A 1 312 ? 23.089 -10.303 29.772 1.00 61.12 312 ASP A O 1
ATOM 2506 N N . ASP A 1 313 ? 22.988 -12.392 28.956 1.00 66.75 313 ASP A N 1
ATOM 2507 C CA . ASP A 1 313 ? 24.184 -12.323 28.094 1.00 66.75 313 ASP A CA 1
ATOM 2508 C C . ASP A 1 313 ? 24.212 -11.116 27.144 1.00 66.75 313 ASP A C 1
ATOM 2510 O O . ASP A 1 313 ? 25.254 -10.493 26.905 1.00 66.75 313 ASP A O 1
ATOM 2514 N N . TRP A 1 314 ? 23.048 -10.716 26.634 1.00 71.56 314 TRP A N 1
ATOM 2515 C CA . TRP A 1 314 ? 22.931 -9.584 25.715 1.00 71.56 314 TRP A CA 1
ATOM 2516 C C . TRP A 1 314 ? 23.312 -8.236 26.354 1.00 71.56 314 TRP A C 1
ATOM 2518 O O . TRP A 1 314 ? 23.648 -7.295 25.635 1.00 71.56 314 TRP A O 1
ATOM 2528 N N . LYS A 1 315 ? 23.306 -8.122 27.692 1.00 69.50 315 LYS A N 1
ATOM 2529 C CA . LYS A 1 315 ? 23.644 -6.883 28.421 1.00 69.50 315 LYS A CA 1
ATOM 2530 C C . LYS A 1 315 ? 25.145 -6.612 28.492 1.00 69.50 315 LYS A C 1
ATOM 2532 O O . LYS A 1 315 ? 25.538 -5.483 28.776 1.00 69.50 315 LYS A O 1
ATOM 2537 N N . SER A 1 316 ? 25.978 -7.622 28.241 1.00 69.38 316 SER A N 1
ATOM 2538 C CA . SER A 1 316 ? 27.442 -7.517 28.293 1.00 69.38 316 SER A CA 1
ATOM 2539 C C . SER A 1 316 ? 28.089 -7.410 26.903 1.00 69.38 316 SER A C 1
ATOM 2541 O O . SER A 1 316 ? 29.307 -7.203 26.795 1.00 69.38 316 SER A O 1
ATOM 2543 N N . HIS A 1 317 ? 27.297 -7.539 25.832 1.00 73.44 317 HIS A N 1
ATOM 2544 C CA . HIS A 1 317 ? 27.793 -7.611 24.462 1.00 73.44 317 HIS A CA 1
ATOM 2545 C C . HIS A 1 317 ? 28.341 -6.246 23.995 1.00 73.44 317 HIS A C 1
ATOM 2547 O O . HIS A 1 317 ? 27.597 -5.264 23.950 1.00 73.44 317 HIS A O 1
ATOM 2553 N N . PRO A 1 318 ? 29.643 -6.134 23.665 1.00 73.50 318 PRO A N 1
ATOM 2554 C CA . PRO A 1 318 ? 30.219 -4.876 23.213 1.00 73.50 318 PRO A CA 1
ATOM 2555 C C . PRO A 1 318 ? 29.807 -4.606 21.761 1.00 73.50 318 PRO A C 1
ATOM 2557 O O . PRO A 1 318 ? 29.964 -5.464 20.895 1.00 73.50 318 PRO A O 1
ATOM 2560 N N . LEU A 1 319 ? 29.318 -3.396 21.485 1.00 66.12 319 LEU A N 1
ATOM 2561 C CA . LEU A 1 319 ? 28.996 -2.952 20.129 1.00 66.12 319 LEU A CA 1
ATOM 2562 C C . LEU A 1 319 ? 30.297 -2.786 19.327 1.00 66.12 319 LEU A C 1
ATOM 2564 O O . LEU A 1 319 ? 30.980 -1.766 19.426 1.00 66.12 319 LEU A O 1
ATOM 2568 N N . GLN A 1 320 ? 30.663 -3.810 18.560 1.00 70.44 320 GLN A N 1
ATOM 2569 C CA . GLN A 1 320 ? 31.772 -3.744 17.616 1.00 70.44 320 GLN A CA 1
ATOM 2570 C C . GLN A 1 320 ? 31.257 -3.180 16.296 1.00 70.44 320 GLN A C 1
ATOM 2572 O O . GLN A 1 320 ? 30.504 -3.828 15.574 1.00 70.44 320 GLN A O 1
ATOM 2577 N N . PHE A 1 321 ? 31.662 -1.955 15.983 1.00 70.69 321 PHE A N 1
ATOM 2578 C CA . PHE A 1 321 ? 31.531 -1.445 14.627 1.00 70.69 321 PHE A CA 1
ATOM 2579 C C . PHE A 1 321 ? 32.590 -2.117 13.758 1.00 70.69 321 PHE A C 1
ATOM 2581 O O . PHE A 1 321 ? 33.751 -2.211 14.167 1.00 70.69 321 PHE A O 1
ATOM 2588 N N . GLU A 1 322 ? 32.205 -2.559 12.560 1.00 68.88 322 GLU A N 1
ATOM 2589 C CA . GLU A 1 322 ? 33.173 -2.951 11.540 1.00 68.88 322 GLU A CA 1
ATOM 2590 C C . GLU A 1 322 ? 34.153 -1.793 11.355 1.00 68.88 322 GLU A C 1
ATOM 2592 O O . GLU A 1 322 ? 33.764 -0.670 11.007 1.00 68.88 322 GLU A O 1
ATOM 2597 N N . LYS A 1 323 ? 35.429 -2.040 11.667 1.00 68.62 323 LYS A N 1
ATOM 2598 C CA . LYS A 1 323 ? 36.476 -1.055 11.430 1.00 68.62 323 LYS A CA 1
ATOM 2599 C C . LYS A 1 323 ? 36.486 -0.794 9.931 1.00 68.62 323 LYS A C 1
ATOM 2601 O O . LYS A 1 323 ? 36.859 -1.664 9.150 1.00 68.62 323 LYS A O 1
ATOM 2606 N N . LYS A 1 324 ? 36.083 0.414 9.535 1.00 60.56 324 LYS A N 1
ATOM 2607 C CA . LYS A 1 324 ? 36.318 0.959 8.194 1.00 60.56 324 LYS A CA 1
ATOM 2608 C C . LYS A 1 324 ? 37.801 1.300 8.051 1.00 60.56 324 LYS A C 1
ATOM 2610 O O . LYS A 1 324 ? 38.154 2.437 7.748 1.00 60.56 324 LYS A O 1
ATOM 2615 N N . ASP A 1 325 ? 38.669 0.335 8.331 1.00 65.56 325 ASP A N 1
ATOM 2616 C CA . ASP A 1 325 ? 40.048 0.430 7.898 1.00 65.56 325 ASP A CA 1
ATOM 2617 C C . ASP A 1 325 ? 39.988 0.504 6.372 1.00 65.56 325 ASP A C 1
ATOM 2619 O O . ASP A 1 325 ? 39.193 -0.200 5.739 1.00 65.56 325 ASP A O 1
ATOM 2623 N N . ALA A 1 326 ? 40.731 1.445 5.785 1.00 62.97 326 ALA A N 1
ATOM 2624 C CA . ALA A 1 326 ? 40.747 1.620 4.344 1.00 62.97 326 ALA A CA 1
ATOM 2625 C C . ALA A 1 326 ? 41.052 0.259 3.717 1.00 62.97 326 ALA A C 1
ATOM 2627 O O . ALA A 1 326 ? 42.132 -0.290 3.939 1.00 62.97 326 ALA A O 1
ATOM 2628 N N . VAL A 1 327 ? 40.079 -0.302 2.993 1.00 61.62 327 VAL A N 1
ATOM 2629 C CA . VAL A 1 327 ? 40.273 -1.528 2.224 1.00 61.62 327 VAL A CA 1
ATOM 2630 C C . VAL A 1 327 ? 41.403 -1.210 1.258 1.00 61.62 327 VAL A C 1
ATOM 2632 O O . VAL A 1 327 ? 41.203 -0.491 0.280 1.00 61.62 327 VAL A O 1
ATOM 2635 N N . LEU A 1 328 ? 42.614 -1.658 1.597 1.00 66.00 328 LEU A N 1
ATOM 2636 C CA . LEU A 1 328 ? 43.782 -1.541 0.743 1.00 66.00 328 LEU A CA 1
ATOM 2637 C C . LEU A 1 328 ? 43.359 -2.176 -0.576 1.00 66.00 328 LEU A C 1
ATOM 2639 O O . LEU A 1 328 ? 43.004 -3.356 -0.577 1.00 66.00 328 LEU A O 1
ATOM 2643 N N . ALA A 1 329 ? 43.264 -1.363 -1.632 1.00 61.47 329 ALA A N 1
ATOM 2644 C CA . ALA A 1 329 ? 42.667 -1.774 -2.893 1.00 61.47 329 ALA A CA 1
ATOM 2645 C C . ALA A 1 329 ? 43.222 -3.147 -3.277 1.00 61.47 329 ALA A C 1
ATOM 2647 O O . ALA A 1 329 ? 44.430 -3.303 -3.473 1.00 61.47 329 ALA A O 1
ATOM 2648 N N . LYS A 1 330 ? 42.347 -4.159 -3.299 1.00 63.72 330 LYS A N 1
ATOM 2649 C CA . LYS A 1 330 ? 42.718 -5.472 -3.807 1.00 63.72 330 LYS A CA 1
ATOM 2650 C C . LYS A 1 330 ? 43.103 -5.255 -5.263 1.00 63.72 330 LYS A C 1
ATOM 2652 O O . LYS A 1 330 ? 42.336 -4.686 -6.036 1.00 63.72 330 LYS A O 1
ATOM 2657 N N . ASP A 1 331 ? 44.343 -5.600 -5.578 1.00 66.75 331 ASP A N 1
ATOM 2658 C CA . ASP A 1 331 ? 44.917 -5.422 -6.903 1.00 66.75 331 ASP A CA 1
ATOM 2659 C C . ASP A 1 331 ? 43.998 -6.083 -7.940 1.00 66.75 331 ASP A C 1
ATOM 2661 O O . ASP A 1 331 ? 43.698 -7.272 -7.821 1.00 66.75 331 ASP A O 1
ATOM 2665 N N . ALA A 1 332 ? 43.541 -5.320 -8.936 1.00 63.19 332 ALA A N 1
ATOM 2666 C CA . ALA A 1 332 ? 42.525 -5.749 -9.905 1.00 63.19 332 ALA A CA 1
ATOM 2667 C C . ALA A 1 332 ? 42.956 -6.964 -10.754 1.00 63.19 332 ALA A C 1
ATOM 2669 O O . ALA A 1 332 ? 42.152 -7.539 -11.483 1.00 63.19 332 ALA A O 1
ATOM 2670 N N . ASN A 1 333 ? 44.229 -7.357 -10.659 1.00 71.31 333 ASN A N 1
ATOM 2671 C CA . ASN A 1 333 ? 44.797 -8.532 -11.312 1.00 71.31 333 ASN A CA 1
ATOM 2672 C C . ASN A 1 333 ? 44.777 -9.810 -10.455 1.00 71.31 333 ASN A C 1
ATOM 2674 O O . ASN A 1 333 ? 45.190 -10.866 -10.941 1.00 71.31 333 ASN A O 1
ATOM 2678 N N . LYS A 1 334 ? 44.329 -9.762 -9.195 1.00 73.25 334 LYS A N 1
ATOM 2679 C CA . LYS A 1 334 ? 44.130 -10.968 -8.381 1.00 73.25 334 LYS A CA 1
ATOM 2680 C C . LYS A 1 334 ? 42.705 -11.479 -8.575 1.00 73.25 334 LYS A C 1
ATOM 2682 O O . LYS A 1 334 ? 41.753 -10.719 -8.471 1.00 73.25 334 LYS A O 1
ATOM 2687 N N . LYS A 1 335 ? 42.563 -12.775 -8.873 1.00 70.44 335 LYS A N 1
ATOM 2688 C CA . LYS A 1 335 ? 41.250 -13.430 -8.931 1.00 70.44 335 LYS A CA 1
ATOM 2689 C C . LYS A 1 335 ? 40.629 -13.391 -7.532 1.00 70.44 335 LYS A C 1
ATOM 2691 O O . LYS A 1 335 ? 41.179 -14.006 -6.622 1.00 70.44 335 LYS A O 1
ATOM 2696 N N . ASP A 1 336 ? 39.535 -12.653 -7.380 1.00 72.56 336 ASP A N 1
ATOM 2697 C CA . ASP A 1 336 ? 38.709 -12.664 -6.171 1.00 72.56 336 ASP A CA 1
ATOM 2698 C C . ASP A 1 336 ? 37.868 -13.949 -6.085 1.00 72.56 336 ASP A C 1
ATOM 2700 O O . ASP A 1 336 ? 37.685 -14.653 -7.081 1.00 72.56 336 ASP A O 1
ATOM 2704 N N . ASP A 1 337 ? 37.321 -14.227 -4.899 1.00 73.25 337 ASP A N 1
ATOM 2705 C CA . ASP A 1 337 ? 36.447 -15.384 -4.647 1.00 73.25 337 ASP A CA 1
ATOM 2706 C C . ASP A 1 337 ? 35.161 -15.359 -5.507 1.00 73.25 337 ASP A C 1
ATOM 2708 O O . ASP A 1 337 ? 34.589 -16.408 -5.800 1.00 73.25 337 ASP A O 1
ATOM 2712 N N . ASP A 1 338 ? 34.767 -14.177 -6.000 1.00 71.69 338 ASP A N 1
ATOM 2713 C CA . ASP A 1 338 ? 33.628 -13.959 -6.907 1.00 71.69 338 ASP A CA 1
ATOM 2714 C C . ASP A 1 338 ? 34.016 -13.999 -8.406 1.00 71.69 338 ASP A C 1
ATOM 2716 O O . ASP A 1 338 ? 33.230 -13.630 -9.285 1.00 71.69 338 ASP A O 1
ATOM 2720 N N . TRP A 1 339 ? 35.240 -14.426 -8.743 1.00 75.06 339 TRP A N 1
ATOM 2721 C CA . TRP A 1 339 ? 35.688 -14.549 -10.131 1.00 75.06 339 TRP A CA 1
ATOM 2722 C C . TRP A 1 339 ? 35.091 -15.795 -10.801 1.00 75.06 339 TRP A C 1
ATOM 2724 O O . TRP A 1 339 ? 35.608 -16.909 -10.690 1.00 75.06 339 TRP A O 1
ATOM 2734 N N . PHE A 1 340 ? 34.020 -15.609 -11.572 1.00 67.44 340 PHE A N 1
ATOM 2735 C CA . PHE A 1 340 ? 33.417 -16.687 -12.356 1.00 67.44 340 PHE A CA 1
ATOM 2736 C C . PHE A 1 340 ? 34.204 -16.962 -13.645 1.00 67.44 340 PHE A C 1
ATOM 2738 O O . PHE A 1 340 ? 34.366 -16.097 -14.508 1.00 67.44 340 PHE A O 1
ATOM 2745 N N . GLU A 1 341 ? 34.649 -18.206 -13.830 1.00 70.38 341 GLU A N 1
ATOM 2746 C CA . GLU A 1 341 ? 35.186 -18.658 -15.114 1.00 70.38 341 GLU A CA 1
ATOM 2747 C C . GLU A 1 341 ? 34.029 -18.939 -16.085 1.00 70.38 341 GLU A C 1
ATOM 2749 O O . GLU A 1 341 ? 33.355 -19.967 -16.011 1.00 70.38 341 GLU A O 1
ATOM 2754 N N . ILE A 1 342 ? 33.779 -18.006 -17.008 1.00 70.31 342 ILE A N 1
ATOM 2755 C CA . ILE A 1 342 ? 32.739 -18.157 -18.032 1.00 70.31 342 ILE A CA 1
ATOM 2756 C C . ILE A 1 342 ? 33.152 -19.270 -18.999 1.00 70.31 342 ILE A C 1
ATOM 2758 O O . ILE A 1 342 ? 34.062 -19.133 -19.823 1.00 70.31 342 ILE A O 1
ATOM 2762 N N . TYR A 1 343 ? 32.457 -20.398 -18.896 1.00 61.12 343 TYR A N 1
ATOM 2763 C CA . TYR A 1 343 ? 32.709 -21.566 -19.718 1.00 61.12 343 TYR A CA 1
ATOM 2764 C C . TYR A 1 343 ? 31.937 -21.490 -21.039 1.00 61.12 343 TYR A C 1
ATOM 2766 O O . TYR A 1 343 ? 30.802 -21.951 -21.136 1.00 61.12 343 TYR A O 1
ATOM 2774 N N . ASP A 1 344 ? 32.559 -20.936 -22.084 1.00 75.06 344 ASP A N 1
ATOM 2775 C CA . ASP A 1 344 ? 32.007 -21.036 -23.439 1.00 75.06 344 ASP A CA 1
ATOM 2776 C C . ASP A 1 344 ? 32.351 -22.414 -24.050 1.00 75.06 344 ASP A C 1
ATOM 2778 O O . ASP A 1 344 ? 33.535 -22.704 -24.301 1.00 75.06 344 ASP A O 1
ATOM 2782 N N . PRO A 1 345 ? 31.353 -23.280 -24.321 1.00 70.19 345 PRO A N 1
ATOM 2783 C CA . PRO A 1 345 ? 31.571 -24.613 -24.875 1.00 70.19 345 PRO A CA 1
ATOM 2784 C C . PRO A 1 345 ? 32.113 -24.608 -26.312 1.00 70.19 345 PRO A C 1
ATOM 2786 O O . PRO A 1 345 ? 32.643 -25.643 -26.741 1.00 70.19 345 PRO A O 1
ATOM 2789 N N . ARG A 1 346 ? 32.009 -23.489 -27.045 1.00 70.06 346 ARG A N 1
ATOM 2790 C CA . ARG A 1 346 ? 32.508 -23.328 -28.422 1.00 70.06 346 ARG A CA 1
ATOM 2791 C C . ARG A 1 346 ? 33.948 -22.815 -28.489 1.00 70.06 346 ARG A C 1
ATOM 2793 O O . ARG A 1 346 ? 34.568 -22.913 -29.546 1.00 70.06 346 ARG A O 1
ATOM 2800 N N . SER A 1 347 ? 34.516 -22.339 -27.380 1.00 79.69 347 SER A N 1
ATOM 2801 C CA . SER A 1 347 ? 35.898 -21.852 -27.342 1.00 79.69 347 SER A CA 1
ATOM 2802 C C . SER A 1 347 ? 36.911 -22.984 -27.572 1.00 79.69 347 SER A C 1
ATOM 2804 O O . SER A 1 347 ? 36.934 -24.001 -26.865 1.00 79.69 347 SER A O 1
ATOM 2806 N N . ALA A 1 348 ? 37.791 -22.803 -28.562 1.00 74.69 348 ALA A N 1
ATOM 2807 C CA . ALA A 1 348 ? 38.808 -23.784 -28.944 1.00 74.69 348 ALA A CA 1
ATOM 2808 C C . ALA A 1 348 ? 39.825 -24.066 -27.818 1.00 74.69 348 ALA A C 1
ATOM 2810 O O . ALA A 1 348 ? 40.274 -25.205 -27.664 1.00 74.69 348 ALA A O 1
ATOM 2811 N N . LEU A 1 349 ? 40.142 -23.064 -26.988 1.00 71.06 349 LEU A N 1
ATOM 2812 C CA . LEU A 1 349 ? 41.023 -23.219 -25.823 1.00 71.06 349 LEU A CA 1
ATOM 2813 C C . LEU A 1 349 ? 40.391 -24.118 -24.749 1.00 71.06 349 LEU A C 1
ATOM 2815 O O . LEU A 1 349 ? 41.049 -25.027 -24.241 1.00 71.06 349 LEU A O 1
ATOM 2819 N N . ASN A 1 350 ? 39.093 -23.951 -24.479 1.00 70.25 350 ASN A N 1
ATOM 2820 C CA . ASN A 1 350 ? 38.350 -24.791 -23.530 1.00 70.25 350 ASN A CA 1
ATOM 2821 C C . ASN A 1 350 ? 38.167 -26.225 -24.052 1.00 70.25 350 ASN A C 1
ATOM 2823 O O . ASN A 1 350 ? 38.127 -27.183 -23.279 1.00 70.25 350 ASN A O 1
ATOM 2827 N N . LYS A 1 351 ? 38.093 -26.406 -25.378 1.00 73.06 351 LYS A N 1
ATOM 2828 C CA . LYS A 1 351 ? 38.098 -27.731 -26.015 1.00 73.06 351 LYS A CA 1
ATOM 2829 C C . LYS A 1 351 ? 39.432 -28.456 -25.810 1.00 73.06 351 LYS A C 1
ATOM 2831 O O . LYS A 1 351 ? 39.401 -29.634 -25.467 1.00 73.06 351 LYS A O 1
ATOM 2836 N N . ARG A 1 352 ? 40.571 -27.762 -25.936 1.00 73.50 352 ARG A N 1
ATOM 2837 C CA . ARG A 1 352 ? 41.891 -28.345 -25.630 1.00 73.50 352 ARG A CA 1
ATOM 2838 C C . ARG A 1 352 ? 42.032 -28.699 -24.152 1.00 73.50 352 ARG A C 1
ATOM 2840 O O . ARG A 1 352 ? 42.397 -29.828 -23.859 1.00 73.50 352 ARG A O 1
ATOM 2847 N N . LYS A 1 353 ? 41.658 -27.798 -23.235 1.00 72.56 353 LYS A N 1
ATOM 2848 C CA . LYS A 1 353 ? 41.688 -28.076 -21.785 1.00 72.56 353 LYS A CA 1
ATOM 2849 C C . LYS A 1 353 ? 40.829 -29.288 -21.401 1.00 72.56 353 LYS A C 1
ATOM 2851 O O . LYS A 1 353 ? 41.287 -30.149 -20.665 1.00 72.56 353 LYS A O 1
ATOM 2856 N N . A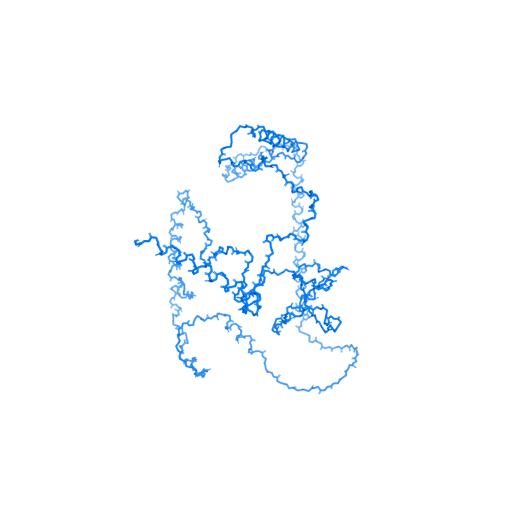RG A 1 354 ? 39.624 -29.423 -21.972 1.00 71.75 354 ARG A N 1
ATOM 2857 C CA . ARG A 1 354 ? 38.790 -30.631 -21.799 1.00 71.75 354 ARG A CA 1
ATOM 2858 C C . ARG A 1 354 ? 39.472 -31.906 -22.279 1.00 71.75 354 ARG A C 1
ATOM 2860 O O . ARG A 1 354 ? 39.339 -32.942 -21.640 1.00 71.75 354 ARG A O 1
ATOM 2867 N N . GLN A 1 355 ? 40.108 -31.853 -23.447 1.00 72.69 355 GLN A N 1
ATOM 2868 C CA . GLN A 1 355 ? 40.754 -33.026 -24.026 1.00 72.69 355 GLN A CA 1
ATOM 2869 C C . GLN A 1 355 ? 41.983 -33.444 -23.216 1.00 72.69 355 GLN A C 1
ATOM 2871 O O . GLN A 1 355 ? 42.136 -34.639 -23.003 1.00 72.69 355 GLN A O 1
ATOM 2876 N N . LEU A 1 356 ? 42.761 -32.483 -22.705 1.00 69.44 356 LEU A N 1
ATOM 2877 C CA . LEU A 1 356 ? 43.890 -32.722 -21.797 1.00 69.44 356 LEU A CA 1
ATOM 2878 C C . LEU A 1 356 ? 43.432 -33.352 -20.475 1.00 69.44 356 LEU A C 1
ATOM 2880 O O . LEU A 1 356 ? 43.844 -34.457 -20.149 1.00 69.44 356 LEU A O 1
ATOM 2884 N N . ASN A 1 357 ? 42.449 -32.759 -19.790 1.00 69.75 357 ASN A N 1
ATOM 2885 C CA . ASN A 1 357 ? 41.937 -33.339 -18.541 1.00 69.75 357 ASN A CA 1
ATOM 2886 C C . ASN A 1 357 ? 41.377 -34.761 -18.748 1.00 69.75 357 ASN A C 1
ATOM 2888 O O . ASN A 1 357 ? 41.450 -35.610 -17.864 1.00 69.75 357 ASN A O 1
ATOM 2892 N N . ARG A 1 358 ? 40.818 -35.043 -19.935 1.00 70.44 358 ARG A N 1
ATOM 2893 C CA . ARG A 1 358 ? 40.310 -36.374 -20.286 1.00 70.44 358 ARG A CA 1
ATOM 2894 C C . ARG A 1 358 ? 41.426 -37.372 -20.604 1.00 70.44 358 ARG A C 1
ATOM 2896 O O . ARG A 1 358 ? 41.215 -38.563 -20.392 1.00 70.44 358 ARG A O 1
ATOM 2903 N N . THR A 1 359 ? 42.567 -36.935 -21.138 1.00 68.94 359 THR A N 1
ATOM 2904 C CA . THR A 1 359 ? 43.737 -37.806 -21.328 1.00 68.94 359 THR A CA 1
ATOM 2905 C C . THR A 1 359 ? 44.419 -38.106 -20.006 1.00 68.94 359 THR A C 1
ATOM 2907 O O . THR A 1 359 ? 44.742 -39.267 -19.771 1.00 68.94 359 THR A O 1
ATOM 2910 N N . ASP A 1 360 ? 44.526 -37.115 -19.124 1.00 66.62 360 ASP A N 1
ATOM 2911 C CA . ASP A 1 360 ? 45.178 -37.247 -17.819 1.00 66.62 360 ASP A CA 1
ATOM 2912 C C . ASP A 1 360 ? 44.388 -38.208 -16.920 1.00 66.62 360 ASP A C 1
ATOM 2914 O O . ASP A 1 360 ? 44.939 -39.178 -16.405 1.00 66.62 360 ASP A O 1
ATOM 2918 N N . TYR A 1 361 ? 43.056 -38.067 -16.879 1.00 62.81 361 TYR A N 1
ATOM 2919 C CA . TYR A 1 361 ? 42.177 -39.012 -16.177 1.00 62.81 361 TYR A CA 1
ATOM 2920 C C . TYR A 1 361 ? 42.288 -40.440 -16.733 1.00 62.81 361 TYR A C 1
ATOM 2922 O O . TYR A 1 361 ? 42.199 -41.428 -16.008 1.00 62.81 361 TYR A O 1
ATOM 2930 N N . LYS A 1 362 ? 42.500 -40.580 -18.047 1.00 64.44 362 LYS A N 1
ATOM 2931 C CA . LYS A 1 362 ? 42.649 -41.892 -18.688 1.00 64.44 362 LYS A CA 1
ATOM 2932 C C . LYS A 1 362 ? 44.015 -42.520 -18.393 1.00 64.44 362 LYS A C 1
ATOM 2934 O O . LYS A 1 362 ? 44.094 -43.743 -18.322 1.00 64.44 362 LYS A O 1
ATOM 2939 N N . GLN A 1 363 ? 45.058 -41.710 -18.210 1.00 63.72 363 GLN A N 1
ATOM 2940 C CA . GLN A 1 363 ? 46.375 -42.166 -17.765 1.00 63.72 363 GLN A CA 1
ATOM 2941 C C . GLN A 1 363 ? 46.360 -42.583 -16.290 1.00 63.72 363 GLN A C 1
ATOM 2943 O O . GLN A 1 363 ? 46.846 -43.668 -15.985 1.00 63.72 363 GLN A O 1
ATOM 2948 N N . GLU A 1 364 ? 45.730 -41.817 -15.394 1.00 64.00 364 GLU A N 1
ATOM 2949 C CA . GLU A 1 364 ? 45.595 -42.198 -13.976 1.00 64.00 364 GLU A CA 1
ATOM 2950 C C . GLU A 1 364 ? 44.790 -43.494 -13.785 1.00 64.00 364 GLU A C 1
ATOM 2952 O O . GLU A 1 364 ? 45.175 -44.368 -13.006 1.00 64.00 364 GLU A O 1
ATOM 2957 N N . VAL A 1 365 ? 43.709 -43.685 -14.549 1.00 63.34 365 VAL A N 1
ATOM 2958 C CA . VAL A 1 365 ? 42.919 -44.932 -14.515 1.00 63.34 365 VAL A CA 1
ATOM 2959 C C . VAL A 1 365 ? 43.704 -46.133 -15.071 1.00 63.34 365 VAL A C 1
ATOM 2961 O O . VAL A 1 365 ? 43.461 -47.269 -14.667 1.00 63.34 365 VAL A O 1
ATOM 2964 N N . LEU A 1 366 ? 44.650 -45.915 -15.989 1.00 59.09 366 LEU A N 1
ATOM 2965 C CA . LEU A 1 366 ? 45.527 -46.978 -16.499 1.00 59.09 366 LEU A CA 1
ATOM 2966 C C . LEU A 1 366 ? 46.662 -47.316 -15.521 1.00 59.09 366 LEU A C 1
ATOM 2968 O O . LEU A 1 366 ? 47.001 -48.486 -15.386 1.00 59.09 366 LEU A O 1
ATOM 2972 N N . LEU A 1 367 ? 47.202 -46.325 -14.807 1.00 58.66 367 LEU A N 1
ATOM 2973 C CA . LEU A 1 367 ? 48.216 -46.522 -13.763 1.00 58.66 367 LEU A CA 1
ATOM 2974 C C . LEU A 1 367 ? 47.649 -47.248 -12.536 1.00 58.66 367 LEU A C 1
ATOM 2976 O O . LEU A 1 367 ? 48.299 -48.131 -11.989 1.00 58.66 367 LEU A O 1
ATOM 2980 N N . THR A 1 368 ? 46.413 -46.939 -12.140 1.00 58.62 368 THR A N 1
ATOM 2981 C CA . THR A 1 368 ? 45.747 -47.595 -10.998 1.00 58.62 368 THR A CA 1
ATOM 2982 C C . THR A 1 368 ? 45.322 -49.035 -11.289 1.00 58.62 368 THR A C 1
ATOM 2984 O O . THR A 1 368 ? 45.313 -49.854 -10.380 1.00 58.62 368 THR A O 1
ATOM 2987 N N . LYS A 1 369 ? 45.042 -49.387 -12.552 1.00 57.84 369 LYS A N 1
ATOM 2988 C CA . LYS A 1 369 ? 44.725 -50.769 -12.965 1.00 57.84 369 LYS A CA 1
ATOM 2989 C C . LYS A 1 369 ? 45.949 -51.638 -13.279 1.00 57.84 369 LYS A C 1
ATOM 2991 O O . LYS A 1 369 ? 45.784 -52.817 -13.572 1.00 57.84 369 LYS A O 1
ATOM 2996 N N . GLY A 1 370 ? 47.153 -51.068 -13.250 1.00 52.97 370 GLY A N 1
ATOM 2997 C CA . GLY A 1 370 ? 48.407 -51.781 -13.508 1.00 52.97 370 GLY A CA 1
ATOM 2998 C C . GLY A 1 370 ? 49.063 -52.408 -12.274 1.00 52.97 370 GLY A C 1
ATOM 2999 O O . GLY A 1 370 ? 50.060 -53.099 -12.441 1.00 52.97 370 GLY A O 1
ATOM 3000 N N . ASN A 1 371 ? 48.528 -52.178 -11.068 1.00 52.56 371 ASN A N 1
ATOM 3001 C CA . ASN A 1 371 ? 49.113 -52.651 -9.804 1.00 52.56 371 ASN A CA 1
ATOM 3002 C C . ASN A 1 371 ? 48.365 -53.826 -9.143 1.00 52.56 371 ASN A C 1
ATOM 3004 O O . ASN A 1 371 ? 48.791 -54.269 -8.081 1.00 52.56 371 ASN A O 1
ATOM 3008 N N . ASP A 1 372 ? 47.309 -54.351 -9.773 1.00 53.72 372 ASP A N 1
ATOM 3009 C CA . ASP A 1 372 ? 46.513 -55.480 -9.259 1.00 53.72 372 ASP A CA 1
ATOM 3010 C C . ASP A 1 372 ? 46.629 -56.736 -10.153 1.00 53.72 372 ASP A C 1
ATOM 3012 O O . ASP A 1 372 ? 45.619 -57.344 -10.506 1.00 53.72 372 ASP A O 1
ATOM 3016 N N . ASN A 1 373 ? 47.849 -57.119 -10.553 1.00 41.66 373 ASN A N 1
ATOM 3017 C CA . ASN A 1 373 ? 48.144 -58.445 -11.124 1.00 41.66 373 ASN A CA 1
ATOM 3018 C C . ASN A 1 373 ? 49.525 -58.951 -10.712 1.00 41.66 373 ASN A C 1
ATOM 3020 O O . ASN A 1 373 ? 50.509 -58.213 -10.950 1.00 41.66 373 ASN A O 1
#